Protein AF-A0A6A6JR39-F1 (afdb_monomer_lite)

Structure (mmCIF, N/CA/C/O backbone):
data_AF-A0A6A6JR39-F1
#
_entry.id   AF-A0A6A6JR39-F1
#
loop_
_atom_site.group_PDB
_atom_site.id
_atom_site.type_symbol
_atom_site.label_atom_id
_atom_site.label_alt_id
_atom_site.label_comp_id
_atom_site.label_asym_id
_atom_site.label_entity_id
_atom_site.label_seq_id
_atom_site.pdbx_PDB_ins_code
_atom_site.Cartn_x
_atom_site.Cartn_y
_atom_site.Cartn_z
_atom_site.occupancy
_atom_site.B_iso_or_equiv
_atom_site.auth_seq_id
_atom_site.auth_comp_id
_atom_site.auth_asym_id
_atom_site.auth_atom_id
_atom_site.pdbx_PDB_model_num
ATOM 1 N N . MET A 1 1 ? -6.823 23.069 -24.093 1.00 35.94 1 MET A N 1
ATOM 2 C CA . MET A 1 1 ? -6.759 23.621 -22.722 1.00 35.94 1 MET A CA 1
ATOM 3 C C . MET A 1 1 ? -7.262 22.539 -21.787 1.00 35.94 1 MET A C 1
ATOM 5 O O . MET A 1 1 ? -8.442 22.226 -21.825 1.00 35.94 1 MET A O 1
ATOM 9 N N . GLN A 1 2 ? -6.355 21.861 -21.088 1.00 37.56 2 GLN A N 1
ATOM 10 C CA . GLN A 1 2 ? -6.671 20.672 -20.300 1.00 37.56 2 GLN A CA 1
ATOM 11 C C . GLN A 1 2 ? -6.953 21.102 -18.861 1.00 37.56 2 GLN A C 1
ATOM 13 O O . GLN A 1 2 ? -6.059 21.589 -18.174 1.00 37.56 2 GLN A O 1
ATOM 18 N N . ALA A 1 3 ? -8.212 20.994 -18.443 1.00 41.06 3 ALA A N 1
ATOM 19 C CA . ALA A 1 3 ? -8.617 21.237 -17.069 1.00 41.06 3 ALA A CA 1
ATOM 20 C C . ALA A 1 3 ? -8.143 20.058 -16.208 1.00 41.06 3 ALA A C 1
ATOM 22 O O . ALA A 1 3 ? -8.654 18.948 -16.326 1.00 41.06 3 ALA A O 1
ATOM 23 N N . THR A 1 4 ? -7.134 20.288 -15.373 1.00 46.03 4 THR A N 1
ATOM 24 C CA . THR A 1 4 ? -6.743 19.366 -14.305 1.00 46.03 4 THR A CA 1
ATOM 25 C C . THR A 1 4 ? -7.797 19.420 -13.207 1.00 46.03 4 THR A C 1
ATOM 27 O O . THR A 1 4 ? -7.893 20.409 -12.479 1.00 46.03 4 THR A O 1
ATOM 30 N N . SER A 1 5 ? -8.608 18.371 -13.106 1.00 40.00 5 SER A N 1
ATOM 31 C CA . SER A 1 5 ? -9.520 18.163 -11.984 1.00 40.00 5 SER A CA 1
ATOM 32 C C . SER A 1 5 ? -8.712 18.026 -10.684 1.00 40.00 5 SER A C 1
ATOM 34 O O . SER A 1 5 ? -7.752 17.252 -10.659 1.00 40.00 5 SER A O 1
ATOM 36 N N . PRO A 1 6 ? -9.055 18.743 -9.600 1.00 47.56 6 PRO A N 1
ATOM 37 C CA . PRO A 1 6 ? -8.442 18.508 -8.300 1.00 47.56 6 PRO A CA 1
ATOM 38 C C . PRO A 1 6 ? -8.877 17.125 -7.799 1.00 47.56 6 PRO A C 1
ATOM 40 O O . PRO A 1 6 ? -10.069 16.836 -7.713 1.00 47.56 6 PRO A O 1
ATOM 43 N N . SER A 1 7 ? -7.916 16.255 -7.492 1.00 46.53 7 SER A N 1
ATOM 44 C CA . SER A 1 7 ? -8.161 14.946 -6.887 1.00 46.53 7 SER A CA 1
ATOM 45 C C . SER A 1 7 ? -8.783 15.134 -5.501 1.00 46.53 7 SER A C 1
ATOM 47 O O . SER A 1 7 ? -8.086 15.349 -4.513 1.00 46.53 7 SER A O 1
ATOM 49 N N . GLN A 1 8 ? -10.111 15.087 -5.437 1.00 46.69 8 GLN A N 1
ATOM 50 C CA . GLN A 1 8 ? -10.908 15.213 -4.217 1.00 46.69 8 GLN A CA 1
ATOM 51 C C . GLN A 1 8 ? -11.078 13.856 -3.516 1.00 46.69 8 GLN A C 1
ATOM 53 O O . GLN A 1 8 ? -12.152 13.524 -3.026 1.00 46.69 8 GLN A O 1
ATOM 58 N N . TYR A 1 9 ? -10.010 13.058 -3.493 1.00 52.41 9 TYR A N 1
ATOM 59 C CA . TYR A 1 9 ? -9.960 11.793 -2.771 1.00 52.41 9 TYR A CA 1
ATOM 60 C C . TYR A 1 9 ? -8.934 11.917 -1.645 1.00 52.41 9 TYR A C 1
ATOM 62 O O . TYR A 1 9 ? -7.831 12.410 -1.897 1.00 52.41 9 TYR A O 1
ATOM 70 N N . PRO A 1 10 ? -9.276 11.522 -0.405 1.00 58.94 10 PRO A N 1
ATOM 71 C CA . PRO A 1 10 ? -8.301 11.497 0.672 1.00 58.94 10 PRO A CA 1
ATOM 72 C C . PRO A 1 10 ? -7.203 10.481 0.336 1.00 58.94 10 PRO A C 1
ATOM 74 O O . PRO A 1 10 ? -7.495 9.369 -0.108 1.00 58.94 10 PRO A O 1
ATOM 77 N N . ASP A 1 11 ? -5.943 10.866 0.535 1.00 68.44 11 ASP A N 1
ATOM 78 C CA . ASP A 1 11 ? -4.797 9.992 0.295 1.00 68.44 11 ASP A CA 1
ATOM 79 C C . ASP A 1 11 ? -4.852 8.813 1.279 1.00 68.44 11 ASP A C 1
ATOM 81 O O . ASP A 1 11 ? -4.592 8.948 2.477 1.00 68.44 11 ASP A O 1
ATOM 85 N N . THR A 1 12 ? -5.268 7.648 0.781 1.00 82.81 12 THR A N 1
ATOM 86 C CA . THR A 1 12 ? -5.447 6.438 1.596 1.00 82.81 12 THR A CA 1
ATOM 87 C C . THR A 1 12 ? -4.150 6.024 2.290 1.00 82.81 12 THR A C 1
ATOM 89 O O . THR A 1 12 ? -4.191 5.450 3.377 1.00 82.81 12 THR A O 1
ATOM 92 N N . THR A 1 13 ? -2.993 6.357 1.711 1.00 83.94 13 THR A N 1
ATOM 93 C CA . THR A 1 13 ? -1.684 6.060 2.301 1.00 83.94 13 THR A CA 1
ATOM 94 C C . THR A 1 13 ? -1.424 6.905 3.552 1.00 83.94 13 THR A C 1
ATOM 96 O O . THR A 1 13 ? -0.915 6.376 4.540 1.00 83.94 13 THR A O 1
ATOM 99 N N . ALA A 1 14 ? -1.879 8.164 3.574 1.00 85.94 14 ALA A N 1
ATOM 100 C CA . ALA A 1 14 ? -1.793 9.048 4.738 1.00 85.94 14 ALA A CA 1
ATOM 101 C C . ALA A 1 14 ? -2.656 8.539 5.899 1.00 85.94 14 ALA A C 1
ATOM 103 O O . ALA A 1 14 ? -2.175 8.428 7.025 1.00 85.94 14 ALA A O 1
ATOM 104 N N . ILE A 1 15 ? -3.897 8.133 5.612 1.00 87.81 15 ILE A N 1
ATOM 105 C CA . ILE A 1 15 ? -4.814 7.582 6.625 1.00 87.81 15 ILE A CA 1
ATOM 106 C C . ILE A 1 15 ? -4.262 6.278 7.214 1.00 87.81 15 ILE A C 1
ATOM 108 O O . ILE A 1 15 ? -4.315 6.058 8.426 1.00 87.81 15 ILE A O 1
ATOM 112 N N . ASN A 1 16 ? -3.730 5.399 6.360 1.00 90.69 16 ASN A N 1
ATOM 113 C CA . ASN A 1 16 ? -3.131 4.145 6.808 1.00 90.69 16 ASN A CA 1
ATOM 114 C C . ASN A 1 16 ? -1.902 4.387 7.689 1.00 90.69 16 ASN A C 1
ATOM 116 O O . ASN A 1 16 ? -1.757 3.717 8.713 1.00 90.69 16 ASN A O 1
ATOM 120 N N . LEU A 1 17 ? -1.056 5.358 7.332 1.00 90.81 17 LEU A N 1
ATOM 121 C CA . LEU A 1 17 ? 0.090 5.738 8.150 1.00 90.81 17 LEU A CA 1
ATOM 122 C C . LEU A 1 17 ? -0.358 6.231 9.532 1.00 90.81 17 LEU A C 1
ATOM 124 O O . LEU A 1 17 ? 0.129 5.714 10.532 1.00 90.81 17 LEU A O 1
ATOM 128 N N . ASP A 1 18 ? -1.324 7.147 9.609 1.00 91.81 18 ASP A N 1
ATOM 129 C CA . ASP A 1 18 ? -1.806 7.694 10.888 1.00 91.81 18 ASP A CA 1
ATOM 130 C C . ASP A 1 18 ? -2.408 6.612 11.795 1.00 91.81 18 ASP A C 1
ATOM 132 O O . ASP A 1 18 ? -2.149 6.561 13.002 1.00 91.81 18 ASP A O 1
ATOM 136 N N . ARG A 1 19 ? -3.171 5.680 11.215 1.00 91.75 19 ARG A N 1
ATOM 137 C CA . ARG A 1 19 ? -3.744 4.550 11.958 1.00 91.75 19 ARG A CA 1
ATOM 138 C C . ARG A 1 19 ? -2.671 3.604 12.498 1.00 91.75 19 ARG A C 1
ATOM 140 O O . ARG A 1 19 ? -2.804 3.084 13.604 1.00 91.75 19 ARG A O 1
ATOM 147 N N . ILE A 1 20 ? -1.631 3.339 11.713 1.00 93.25 20 ILE A N 1
ATOM 148 C CA . ILE A 1 20 ? -0.537 2.466 12.144 1.00 93.25 20 ILE A CA 1
ATOM 149 C C . ILE A 1 20 ? 0.315 3.168 13.198 1.00 93.25 20 ILE A C 1
ATOM 151 O O . ILE A 1 20 ? 0.630 2.545 14.206 1.00 93.25 20 ILE A O 1
ATOM 155 N N . LEU A 1 21 ? 0.630 4.453 13.022 1.00 91.50 21 LEU A N 1
ATOM 156 C CA . LEU A 1 21 ? 1.397 5.230 13.993 1.00 91.50 21 LEU A CA 1
ATOM 157 C C . LEU A 1 21 ? 0.676 5.344 15.335 1.00 91.50 21 LEU A C 1
ATOM 159 O O . LEU A 1 21 ? 1.281 5.027 16.349 1.00 91.50 21 LEU A O 1
ATOM 163 N N . SER A 1 22 ? -0.615 5.683 15.348 1.00 93.12 22 SER A N 1
ATOM 164 C CA . SER A 1 22 ? -1.416 5.733 16.585 1.00 93.12 22 SER A CA 1
ATOM 165 C C . SER A 1 22 ? -1.477 4.382 17.304 1.00 93.12 22 SER A C 1
ATOM 167 O O . SER A 1 22 ? -1.332 4.309 18.524 1.00 93.12 22 SER A O 1
ATOM 169 N N . ARG A 1 23 ? -1.621 3.279 16.556 1.00 91.25 23 ARG A N 1
ATOM 170 C CA . ARG A 1 23 ? -1.567 1.931 17.135 1.00 91.25 23 ARG A CA 1
ATOM 171 C C . ARG A 1 23 ? -0.180 1.609 17.691 1.00 91.25 23 ARG A C 1
ATOM 173 O O . ARG A 1 23 ? -0.086 1.037 18.772 1.00 91.25 23 ARG A O 1
ATOM 180 N N . LEU A 1 24 ? 0.882 1.936 16.958 1.00 89.31 24 LEU A N 1
ATOM 181 C CA . LEU A 1 24 ? 2.259 1.717 17.399 1.00 89.31 24 LEU A CA 1
ATOM 182 C C . LEU A 1 24 ? 2.583 2.550 18.636 1.00 89.31 24 LEU A C 1
ATOM 184 O O . LEU A 1 24 ? 3.215 2.038 19.549 1.00 89.31 24 LEU A O 1
ATOM 188 N N . GLU A 1 25 ? 2.100 3.785 18.700 1.00 91.25 25 GLU A N 1
ATOM 189 C CA . GLU A 1 25 ? 2.227 4.661 19.858 1.00 91.25 25 GLU A CA 1
ATOM 190 C C . GLU A 1 25 ? 1.553 4.042 21.084 1.00 91.25 25 GLU A C 1
ATOM 192 O O . GLU A 1 25 ? 2.194 3.847 22.114 1.00 91.25 25 GLU A O 1
ATOM 197 N N . GLN A 1 26 ? 0.299 3.607 20.953 1.00 88.50 26 GLN A N 1
ATOM 198 C CA . GLN A 1 26 ? -0.419 2.956 22.047 1.00 88.50 26 GLN A CA 1
ATOM 199 C C . GLN A 1 26 ? 0.249 1.647 22.499 1.00 88.50 26 GLN A C 1
ATOM 201 O O . GLN A 1 26 ? 0.229 1.329 23.684 1.00 88.50 26 GLN A O 1
ATOM 206 N N . VAL A 1 27 ? 0.845 0.888 21.576 1.00 86.56 27 VAL A N 1
ATOM 207 C CA . VAL A 1 27 ? 1.487 -0.402 21.870 1.00 86.56 27 VAL A CA 1
ATOM 208 C C . VAL A 1 27 ? 2.900 -0.239 22.447 1.00 86.56 27 VAL A C 1
ATOM 210 O O . VAL A 1 27 ? 3.272 -1.005 23.333 1.00 86.56 27 VAL A O 1
ATOM 213 N N . LEU A 1 28 ? 3.689 0.738 21.995 1.00 81.00 28 LEU A N 1
ATOM 214 C CA . LEU A 1 28 ? 5.095 0.902 22.394 1.00 81.00 28 LEU A CA 1
ATOM 215 C C . LEU A 1 28 ? 5.317 1.944 23.498 1.00 81.00 28 LEU A C 1
ATOM 217 O O . LEU A 1 28 ? 6.241 1.776 24.297 1.00 81.00 28 LEU A O 1
ATOM 221 N N . LEU A 1 29 ? 4.512 3.011 23.550 1.00 79.69 29 LEU A N 1
ATOM 222 C CA . LEU A 1 29 ? 4.661 4.077 24.550 1.00 79.69 29 LEU A CA 1
ATOM 223 C C . LEU A 1 29 ? 3.795 3.842 25.793 1.00 79.69 29 LEU A C 1
ATOM 225 O O . LEU A 1 29 ? 4.118 4.384 26.849 1.00 79.69 29 LEU A O 1
ATOM 229 N N . SER A 1 30 ? 2.738 3.024 25.716 1.00 81.69 30 SER A N 1
ATOM 230 C CA . SER A 1 30 ? 1.963 2.686 26.913 1.00 81.69 30 SER A CA 1
ATOM 231 C C . SER A 1 30 ? 2.769 1.762 27.843 1.00 81.69 30 SER A C 1
ATOM 233 O O . SER A 1 30 ? 3.302 0.738 27.399 1.00 81.69 30 SER A O 1
ATOM 23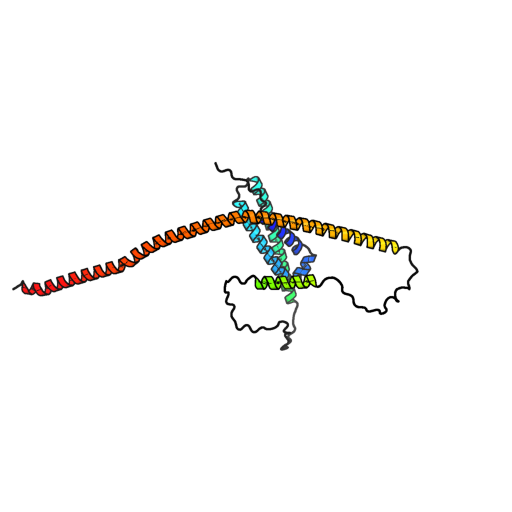5 N N . PRO A 1 31 ? 2.875 2.086 29.146 1.00 70.69 31 PRO A N 1
ATOM 236 C CA . PRO A 1 31 ? 3.668 1.302 30.091 1.00 70.69 31 PRO A CA 1
ATOM 237 C C . PRO A 1 31 ? 3.140 -0.132 30.261 1.00 70.69 31 PRO A C 1
ATOM 239 O O . PRO A 1 31 ? 3.937 -1.060 30.396 1.00 70.69 31 PRO A O 1
ATOM 242 N N . GLU A 1 32 ? 1.826 -0.344 30.158 1.00 65.75 32 GLU A N 1
ATOM 243 C CA . GLU A 1 32 ? 1.190 -1.657 30.337 1.00 65.75 32 GLU A CA 1
ATOM 244 C C . GLU A 1 32 ? 1.541 -2.648 29.216 1.00 65.75 32 GLU A C 1
ATOM 246 O O . GLU A 1 32 ? 1.965 -3.778 29.476 1.00 65.75 32 GLU A O 1
ATOM 251 N N . SER A 1 33 ? 1.456 -2.220 27.954 1.00 62.94 33 SER A N 1
ATOM 252 C CA . SER A 1 33 ? 1.792 -3.059 26.795 1.00 62.94 33 SER A CA 1
ATOM 253 C C . SER A 1 33 ? 3.292 -3.340 26.701 1.00 62.94 33 SER A C 1
ATOM 255 O O . SER A 1 33 ? 3.685 -4.419 26.250 1.00 62.94 33 SER A O 1
ATOM 257 N N . SER A 1 34 ? 4.136 -2.436 27.210 1.00 65.31 34 SER A N 1
ATOM 258 C CA . SER A 1 34 ? 5.585 -2.651 27.271 1.00 65.31 34 SER A CA 1
ATOM 259 C C . SER A 1 34 ? 5.966 -3.894 28.089 1.00 65.31 34 SER A C 1
ATOM 261 O O . SER A 1 34 ? 6.924 -4.578 27.738 1.00 65.31 34 SER A O 1
ATOM 263 N N . SER A 1 35 ? 5.181 -4.263 29.110 1.00 71.12 35 SER A N 1
ATOM 264 C CA . SER A 1 35 ? 5.415 -5.478 29.903 1.00 7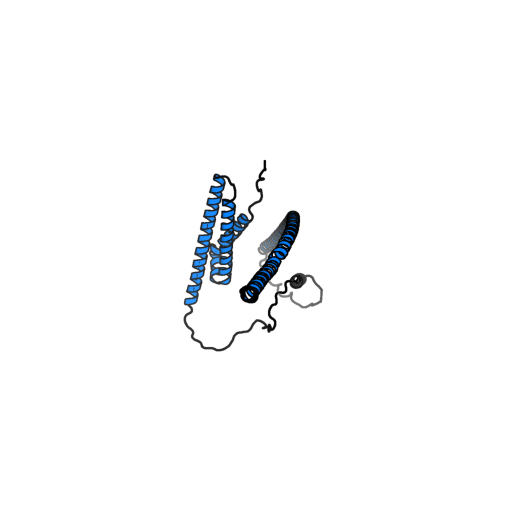1.12 35 SER A CA 1
ATOM 265 C C . SER A 1 35 ? 5.176 -6.765 29.102 1.00 71.12 35 SER A C 1
ATOM 267 O O . SER A 1 35 ? 5.932 -7.726 29.227 1.00 71.12 35 SER A O 1
ATOM 269 N N . THR A 1 36 ? 4.153 -6.777 28.243 1.00 76.38 36 THR A N 1
ATOM 270 C CA . THR A 1 36 ? 3.829 -7.926 27.383 1.00 76.38 36 THR A CA 1
ATOM 271 C C . THR A 1 36 ? 4.840 -8.089 26.254 1.00 76.38 36 THR A C 1
ATOM 273 O O . THR A 1 36 ? 5.247 -9.206 25.948 1.00 76.38 36 THR A O 1
ATOM 276 N N . LEU A 1 37 ? 5.313 -6.970 25.702 1.00 78.12 37 LEU A N 1
ATOM 277 C CA . LEU A 1 37 ? 6.342 -6.954 24.671 1.00 78.12 37 LEU A CA 1
ATOM 278 C C . LEU A 1 37 ? 7.709 -7.396 25.216 1.00 78.12 37 LEU A C 1
ATOM 280 O O . LEU A 1 37 ? 8.444 -8.063 24.500 1.00 78.12 37 LEU A O 1
ATOM 284 N N . ARG A 1 38 ? 8.035 -7.111 26.487 1.00 74.81 38 ARG A N 1
ATOM 285 C CA . ARG A 1 38 ? 9.236 -7.678 27.137 1.00 74.81 38 ARG A CA 1
ATOM 286 C C . ARG A 1 38 ? 9.193 -9.199 27.206 1.00 74.81 38 ARG A C 1
ATOM 288 O O . ARG A 1 38 ? 10.200 -9.842 26.981 1.00 74.81 38 ARG A O 1
ATOM 295 N N . LYS A 1 39 ? 8.025 -9.774 27.497 1.00 80.69 39 LYS A N 1
ATOM 296 C CA . LYS A 1 39 ? 7.866 -11.223 27.699 1.00 80.69 39 LYS A CA 1
ATOM 297 C C . LYS A 1 39 ? 7.827 -12.034 26.401 1.00 80.69 39 LYS A C 1
ATOM 299 O O . LYS A 1 39 ? 7.961 -13.250 26.456 1.00 80.69 39 LYS A O 1
ATOM 304 N N . SER A 1 40 ? 7.574 -11.405 25.251 1.00 85.69 40 SER A N 1
ATOM 305 C CA . SER A 1 40 ? 7.380 -12.108 23.978 1.00 85.69 40 SER A CA 1
ATOM 306 C C . SER A 1 40 ? 8.226 -11.500 22.860 1.00 85.69 40 SER A C 1
ATOM 308 O O . SER A 1 40 ? 7.930 -10.416 22.352 1.00 85.69 40 SER A O 1
ATOM 310 N N . SER A 1 41 ? 9.258 -12.229 22.421 1.00 87.06 41 SER A N 1
ATOM 311 C CA . SER A 1 41 ? 10.079 -11.850 21.257 1.00 87.06 41 SER A CA 1
ATOM 312 C C . SER A 1 41 ? 9.268 -11.808 19.960 1.00 87.06 41 SER A C 1
ATOM 314 O O . SER A 1 41 ? 9.483 -10.945 19.108 1.00 87.06 41 SER A O 1
ATOM 316 N N . PHE A 1 42 ? 8.269 -12.684 19.831 1.00 86.19 42 PHE A N 1
ATOM 317 C CA . PHE A 1 42 ? 7.385 -12.723 18.672 1.00 86.19 42 PHE A CA 1
ATOM 318 C C . PHE A 1 42 ? 6.603 -11.414 18.500 1.00 86.19 42 PHE A C 1
ATOM 320 O O . PHE A 1 42 ? 6.568 -10.855 17.401 1.00 86.19 42 PHE A O 1
ATOM 327 N N . GLU A 1 43 ? 6.026 -10.879 19.580 1.00 86.62 43 GLU A N 1
ATOM 328 C CA . GLU A 1 43 ? 5.314 -9.599 19.514 1.00 86.62 43 GLU A CA 1
ATOM 329 C C . GLU A 1 43 ? 6.276 -8.430 19.236 1.00 86.62 43 GLU A C 1
ATOM 331 O O . GLU A 1 43 ? 5.921 -7.527 18.477 1.00 86.62 43 GLU A O 1
ATOM 336 N N . ARG A 1 44 ? 7.524 -8.472 19.733 1.00 88.38 44 ARG A N 1
ATOM 337 C CA . ARG A 1 44 ? 8.560 -7.480 19.374 1.00 88.38 44 ARG A CA 1
ATOM 338 C C . ARG A 1 44 ? 8.880 -7.497 17.881 1.00 88.38 44 ARG A C 1
ATOM 340 O O . ARG A 1 44 ? 8.866 -6.440 17.252 1.00 88.38 44 ARG A O 1
ATOM 347 N N . ASN A 1 45 ? 9.073 -8.675 17.291 1.00 89.44 45 ASN A N 1
ATOM 348 C CA . ASN A 1 45 ? 9.329 -8.816 15.854 1.00 89.44 45 ASN A CA 1
ATOM 349 C C . ASN A 1 45 ? 8.139 -8.349 15.009 1.00 89.44 45 ASN A C 1
ATOM 351 O O . ASN A 1 45 ? 8.312 -7.637 14.018 1.00 89.44 45 ASN A O 1
ATOM 355 N N . ARG A 1 46 ? 6.915 -8.686 15.426 1.00 90.12 46 ARG A N 1
ATOM 356 C CA . ARG A 1 46 ? 5.688 -8.231 14.765 1.00 90.12 46 ARG A CA 1
ATOM 357 C C . ARG A 1 46 ? 5.558 -6.710 14.791 1.00 90.12 46 ARG A C 1
ATOM 359 O O . ARG A 1 46 ? 5.212 -6.098 13.780 1.00 90.12 46 ARG A O 1
ATOM 366 N N . VAL A 1 47 ? 5.817 -6.090 15.940 1.00 91.00 47 VAL A N 1
ATOM 367 C CA . VAL A 1 47 ? 5.799 -4.631 16.076 1.00 91.00 47 VAL A CA 1
ATOM 368 C C . VAL A 1 47 ? 6.924 -3.997 15.254 1.00 91.00 47 VAL A C 1
ATOM 370 O O . VAL A 1 47 ? 6.666 -3.013 14.566 1.00 91.00 47 VAL A O 1
ATOM 373 N N . GLY A 1 48 ? 8.115 -4.599 15.220 1.00 91.12 48 GLY A N 1
ATOM 374 C CA . GLY A 1 48 ? 9.224 -4.170 14.364 1.00 91.12 48 GLY A CA 1
ATOM 375 C C . GLY A 1 48 ? 8.857 -4.156 12.879 1.00 91.12 48 GLY A C 1
ATOM 376 O O . GLY A 1 48 ? 9.040 -3.143 12.209 1.00 91.12 48 GLY A O 1
ATOM 377 N N . ALA A 1 49 ? 8.227 -5.221 12.376 1.00 92.25 49 ALA A N 1
ATOM 378 C CA . ALA A 1 49 ? 7.742 -5.271 10.995 1.00 92.25 49 ALA A CA 1
ATOM 379 C C . ALA A 1 49 ? 6.708 -4.169 10.692 1.00 92.25 49 ALA A C 1
ATOM 381 O O . ALA A 1 49 ? 6.750 -3.548 9.629 1.00 92.25 49 ALA A O 1
ATOM 382 N N . ASN A 1 50 ? 5.809 -3.874 11.638 1.00 93.25 50 ASN A N 1
ATOM 383 C CA . ASN A 1 50 ? 4.846 -2.778 11.495 1.00 93.25 50 ASN A CA 1
ATOM 384 C C . ASN A 1 50 ? 5.531 -1.400 11.462 1.00 93.25 50 ASN A C 1
ATOM 386 O O . ASN A 1 50 ? 5.086 -0.517 10.728 1.00 93.25 50 ASN A O 1
ATOM 390 N N . VAL A 1 51 ? 6.611 -1.211 12.228 1.00 93.31 51 VAL A N 1
ATOM 391 C CA . VAL A 1 51 ? 7.413 0.022 12.217 1.00 93.31 51 VAL A CA 1
ATOM 392 C C . VAL A 1 51 ? 8.138 0.193 10.878 1.00 93.31 51 VAL A C 1
ATOM 394 O O . VAL A 1 51 ? 8.131 1.292 10.320 1.00 93.31 51 VAL A O 1
ATOM 397 N N . GLU A 1 52 ? 8.709 -0.875 10.317 1.00 94.00 52 GLU A N 1
ATOM 398 C CA . GLU A 1 52 ? 9.325 -0.826 8.983 1.00 94.00 52 GLU A CA 1
ATOM 399 C C . GLU A 1 52 ? 8.290 -0.535 7.894 1.00 94.00 52 GLU A C 1
ATOM 401 O O . GLU A 1 52 ? 8.502 0.325 7.038 1.00 94.00 52 GLU A O 1
ATOM 406 N N . TYR A 1 53 ? 7.114 -1.160 7.965 1.00 93.81 53 TYR A N 1
ATOM 407 C CA . TYR A 1 53 ? 6.028 -0.857 7.040 1.00 93.81 53 TYR A CA 1
ATOM 408 C C . TYR A 1 53 ? 5.590 0.617 7.130 1.00 93.81 53 TYR A C 1
ATOM 410 O O . TYR A 1 53 ? 5.452 1.284 6.101 1.00 93.81 53 TYR A O 1
ATOM 418 N N . ALA A 1 54 ? 5.480 1.180 8.338 1.00 93.56 54 ALA A N 1
ATOM 419 C CA . ALA A 1 54 ? 5.200 2.606 8.526 1.00 93.56 54 ALA A CA 1
ATOM 420 C C . ALA A 1 54 ? 6.272 3.512 7.885 1.00 93.56 54 ALA A C 1
ATOM 422 O O . ALA A 1 54 ? 5.929 4.529 7.280 1.00 93.56 54 ALA A O 1
ATOM 423 N N . ARG A 1 55 ? 7.560 3.135 7.935 1.00 93.19 55 ARG A N 1
ATOM 424 C CA . ARG A 1 55 ? 8.636 3.864 7.233 1.00 93.19 55 ARG A CA 1
ATOM 425 C C . ARG A 1 55 ? 8.456 3.837 5.719 1.00 93.19 55 ARG A C 1
ATOM 427 O O . ARG A 1 55 ? 8.617 4.873 5.076 1.00 93.19 55 ARG A O 1
ATOM 434 N N . THR A 1 56 ? 8.102 2.685 5.148 1.00 94.06 56 THR A N 1
ATOM 435 C CA . THR A 1 56 ? 7.870 2.581 3.696 1.00 94.06 56 THR A CA 1
ATOM 436 C C . THR A 1 56 ? 6.699 3.456 3.245 1.00 94.06 56 THR A C 1
ATOM 438 O O . THR A 1 56 ? 6.813 4.165 2.244 1.00 94.06 56 THR A O 1
ATOM 441 N N . LEU A 1 57 ? 5.616 3.495 4.030 1.00 91.75 57 LEU A N 1
ATOM 442 C CA . LEU A 1 57 ? 4.473 4.374 3.787 1.00 91.75 57 LEU A CA 1
ATOM 443 C C . LEU A 1 57 ? 4.871 5.852 3.866 1.00 91.75 57 LEU A C 1
ATOM 445 O O . LEU A 1 57 ? 4.515 6.625 2.979 1.00 91.75 57 LEU A O 1
ATOM 449 N N . LEU A 1 58 ? 5.660 6.241 4.870 1.00 92.38 58 LEU A N 1
ATOM 450 C CA . LEU A 1 58 ? 6.152 7.611 5.015 1.00 92.38 58 LEU A CA 1
ATOM 451 C C . LEU A 1 58 ? 7.009 8.044 3.817 1.00 92.38 58 LEU A C 1
ATOM 453 O O . LEU A 1 58 ? 6.802 9.129 3.279 1.00 92.38 58 LEU A O 1
ATOM 457 N N . LEU A 1 59 ? 7.915 7.187 3.343 1.00 91.75 59 LEU A N 1
ATOM 458 C CA . LEU A 1 59 ? 8.714 7.471 2.146 1.00 91.75 59 LEU A CA 1
ATOM 459 C C . LEU A 1 59 ? 7.840 7.611 0.893 1.00 91.75 59 LEU A C 1
ATOM 461 O O . LEU A 1 59 ? 8.073 8.500 0.071 1.00 91.75 59 LEU A O 1
ATOM 465 N N . SER A 1 60 ? 6.814 6.766 0.755 1.00 90.31 60 SER A N 1
ATOM 466 C CA . SER A 1 60 ? 5.873 6.847 -0.367 1.00 90.31 60 SER A CA 1
ATOM 467 C C . SER A 1 60 ? 5.086 8.162 -0.361 1.00 90.31 60 SER A C 1
ATOM 469 O O . SER A 1 60 ? 4.946 8.795 -1.409 1.00 90.31 60 SER A O 1
ATOM 471 N N . LEU A 1 61 ? 4.674 8.621 0.825 1.00 87.94 61 LEU A N 1
ATOM 472 C CA . LEU A 1 61 ? 3.982 9.892 1.030 1.00 87.94 61 LEU A CA 1
ATOM 473 C C . LEU A 1 61 ? 4.877 11.097 0.772 1.00 87.94 61 LEU A C 1
ATOM 475 O O . LEU A 1 61 ? 4.433 12.113 0.252 1.00 87.94 61 LEU A O 1
ATOM 479 N N . GLU A 1 62 ? 6.156 11.009 1.109 1.00 89.19 62 GLU A N 1
ATOM 480 C CA . GLU A 1 62 ? 7.105 12.074 0.799 1.00 89.19 62 GLU A CA 1
ATOM 481 C C . GLU A 1 62 ? 7.357 12.195 -0.694 1.00 89.19 62 GLU A C 1
ATOM 483 O O . GLU A 1 62 ? 7.437 13.306 -1.221 1.00 89.19 62 GLU A O 1
ATOM 488 N N . HIS A 1 63 ? 7.447 11.062 -1.389 1.00 88.06 63 HIS A N 1
ATOM 489 C CA . HIS A 1 63 ? 7.588 11.044 -2.835 1.00 88.06 63 HIS A CA 1
ATOM 490 C C . HIS A 1 63 ? 6.320 11.561 -3.532 1.00 88.06 63 HIS A C 1
ATOM 492 O O . HIS A 1 63 ? 6.413 12.375 -4.458 1.00 88.06 63 HIS A O 1
ATOM 498 N N . SER A 1 64 ? 5.132 11.162 -3.061 1.00 83.69 64 SER A N 1
ATOM 499 C CA . SER A 1 64 ? 3.855 11.670 -3.577 1.00 83.69 64 SER A CA 1
ATOM 500 C C . SER A 1 64 ? 3.689 13.167 -3.286 1.00 83.69 64 SER A C 1
ATOM 502 O O . SER A 1 64 ? 3.360 13.943 -4.183 1.00 83.69 64 SER A O 1
ATOM 504 N N . ALA A 1 65 ? 4.029 13.625 -2.079 1.00 82.06 65 ALA A N 1
ATOM 505 C CA . ALA A 1 65 ? 3.994 15.037 -1.713 1.00 82.06 65 ALA A CA 1
ATOM 506 C C . ALA A 1 65 ? 4.997 15.871 -2.529 1.00 82.06 65 ALA A C 1
ATOM 508 O O . ALA A 1 65 ? 4.666 16.982 -2.950 1.00 82.06 65 ALA A O 1
ATOM 509 N N . ALA A 1 66 ? 6.199 15.348 -2.796 1.00 81.94 66 ALA A N 1
ATOM 510 C CA . ALA A 1 66 ? 7.226 16.028 -3.585 1.00 81.94 66 ALA A CA 1
ATOM 511 C C . ALA A 1 66 ? 6.848 16.178 -5.067 1.00 81.94 66 ALA A C 1
ATOM 513 O O . ALA A 1 66 ? 7.184 17.196 -5.675 1.00 81.94 66 ALA A O 1
ATOM 514 N N . THR A 1 67 ? 6.155 15.184 -5.628 1.00 79.31 67 THR A N 1
ATOM 515 C CA . THR A 1 67 ? 5.683 15.174 -7.024 1.00 79.31 67 THR A CA 1
ATOM 516 C C . THR A 1 67 ? 4.347 15.901 -7.205 1.00 79.31 67 THR A C 1
ATOM 518 O O . THR A 1 67 ? 4.046 16.372 -8.302 1.00 79.31 67 THR A O 1
ATOM 521 N N . SER A 1 68 ? 3.562 16.063 -6.134 1.00 72.88 68 SER A N 1
ATOM 522 C CA . SER A 1 68 ? 2.311 16.822 -6.158 1.00 72.88 68 SER A CA 1
ATOM 523 C C . SER A 1 68 ? 2.551 18.333 -6.309 1.00 72.88 68 SER A C 1
ATOM 525 O O . SER A 1 68 ? 3.319 18.954 -5.570 1.00 72.88 68 SER A O 1
ATOM 527 N N . ALA A 1 69 ? 1.850 18.964 -7.254 1.00 60.50 69 ALA A N 1
ATOM 528 C CA . ALA A 1 69 ? 1.908 20.408 -7.498 1.00 60.50 69 ALA A CA 1
ATOM 529 C C . ALA A 1 69 ? 1.075 21.203 -6.465 1.00 60.50 69 ALA A C 1
ATOM 531 O O . ALA A 1 69 ? 0.129 21.911 -6.809 1.00 60.50 69 ALA A O 1
ATOM 532 N N . THR A 1 70 ? 1.390 21.058 -5.176 1.00 71.88 70 THR A N 1
ATOM 533 C CA . THR A 1 70 ? 0.711 21.774 -4.083 1.00 71.88 70 THR A CA 1
ATOM 534 C C . THR A 1 70 ? 1.299 23.173 -3.864 1.00 71.88 70 THR A C 1
ATOM 536 O O . THR A 1 70 ? 2.458 23.450 -4.175 1.00 71.88 70 THR A O 1
ATOM 539 N N . SER A 1 71 ? 0.492 24.104 -3.336 1.00 78.06 71 SER A N 1
ATOM 540 C CA . SER A 1 71 ? 0.950 25.475 -3.069 1.00 78.06 71 SER A CA 1
ATOM 541 C C . SER A 1 71 ? 2.074 25.504 -2.023 1.00 78.06 71 SER A C 1
ATOM 543 O O . SER A 1 71 ? 2.099 24.688 -1.105 1.00 78.06 71 SER A O 1
ATOM 545 N N . LYS A 1 72 ? 2.987 26.484 -2.112 1.00 80.12 72 LYS A N 1
ATOM 546 C CA . LYS A 1 72 ? 4.171 26.601 -1.229 1.00 80.12 72 LYS A CA 1
ATOM 547 C C . LYS A 1 72 ? 3.832 26.542 0.270 1.00 80.12 72 LYS A C 1
ATOM 549 O O . LYS A 1 72 ? 4.560 25.923 1.037 1.00 80.12 72 LYS A O 1
ATOM 554 N N . SER A 1 73 ? 2.715 27.152 0.675 1.00 81.81 73 SER A N 1
ATOM 555 C CA . SER A 1 73 ? 2.229 27.124 2.063 1.00 81.81 73 SER A CA 1
ATOM 556 C C . SER A 1 73 ? 1.741 25.730 2.484 1.00 81.81 73 SER A C 1
ATOM 558 O O . SER A 1 73 ? 2.175 25.235 3.521 1.00 81.81 73 SER A O 1
ATOM 560 N N . LYS A 1 74 ? 0.929 25.056 1.655 1.00 78.19 74 LYS A N 1
ATOM 561 C CA . LYS A 1 74 ? 0.452 23.685 1.922 1.00 78.19 74 LYS A CA 1
ATOM 562 C C . LYS A 1 74 ? 1.596 22.673 1.927 1.00 78.19 74 LYS A C 1
ATOM 564 O O . LYS A 1 74 ? 1.623 21.768 2.751 1.00 78.19 74 LYS A O 1
ATOM 569 N N . LYS A 1 75 ? 2.577 22.861 1.045 1.00 80.50 75 LYS A N 1
ATOM 570 C CA . LYS A 1 75 ? 3.799 22.057 1.018 1.00 80.50 75 LYS A CA 1
ATOM 571 C C . LYS A 1 75 ? 4.568 22.162 2.337 1.00 80.50 75 LYS A C 1
ATOM 573 O O . LYS A 1 75 ? 4.992 21.144 2.865 1.00 80.50 75 LYS A O 1
ATOM 578 N N . SER A 1 76 ? 4.703 23.369 2.890 1.00 85.06 76 SER A N 1
ATOM 579 C CA . SER A 1 76 ? 5.393 23.577 4.168 1.00 85.06 76 SER A CA 1
ATOM 580 C C . SER A 1 76 ? 4.668 22.927 5.347 1.00 85.06 76 SER A C 1
ATOM 582 O O . SER A 1 76 ? 5.331 22.354 6.204 1.00 85.06 76 SER A O 1
ATOM 584 N N . SER A 1 77 ? 3.332 23.000 5.409 1.00 85.75 77 SER A N 1
ATOM 585 C CA . SER A 1 77 ? 2.569 22.368 6.494 1.00 85.75 77 SER A CA 1
ATOM 586 C C . SER A 1 77 ? 2.613 20.842 6.411 1.00 85.75 77 SER A C 1
ATOM 588 O O . SER A 1 77 ? 2.809 20.187 7.427 1.00 85.75 77 SER A O 1
ATOM 590 N N . LEU A 1 78 ? 2.496 20.279 5.202 1.00 84.88 78 LEU A N 1
ATOM 591 C CA . LEU A 1 78 ? 2.641 18.836 4.982 1.00 84.88 78 LEU A CA 1
ATOM 592 C C . LEU A 1 78 ? 4.058 18.359 5.311 1.00 84.88 78 LEU A C 1
ATOM 594 O O . LEU A 1 78 ? 4.235 17.303 5.901 1.00 84.88 78 LEU A O 1
ATOM 598 N N . GLN A 1 79 ? 5.077 19.152 4.978 1.00 87.06 79 GLN A N 1
ATOM 599 C CA . GLN A 1 79 ? 6.458 18.832 5.324 1.00 87.06 79 GLN A CA 1
ATOM 600 C C . GLN A 1 79 ? 6.693 18.850 6.841 1.00 87.06 79 GLN A C 1
ATOM 602 O O . GLN A 1 79 ? 7.410 17.986 7.336 1.00 87.06 79 GLN A O 1
ATOM 607 N N . ALA A 1 80 ? 6.089 19.793 7.570 1.00 89.31 80 ALA A N 1
ATOM 608 C CA . ALA A 1 80 ? 6.163 19.832 9.029 1.00 89.31 80 ALA A CA 1
ATOM 609 C C . ALA A 1 80 ? 5.481 18.608 9.669 1.00 89.31 80 ALA A C 1
ATOM 611 O O . ALA A 1 80 ? 6.058 17.989 10.558 1.00 89.31 80 ALA A O 1
ATOM 612 N N . ASP A 1 81 ? 4.307 18.209 9.170 1.00 89.69 81 ASP A N 1
ATOM 613 C CA . ASP A 1 81 ? 3.603 16.999 9.624 1.00 89.69 81 ASP A CA 1
ATOM 614 C C . ASP A 1 81 ? 4.428 15.724 9.360 1.00 89.69 81 ASP A C 1
ATOM 616 O O . ASP A 1 81 ? 4.652 14.906 10.251 1.00 89.69 81 ASP A O 1
ATOM 620 N N . LEU A 1 82 ? 4.991 15.582 8.155 1.00 90.25 82 LEU A N 1
ATOM 621 C CA . LEU A 1 82 ? 5.867 14.453 7.824 1.00 90.25 82 LEU A CA 1
ATOM 622 C C . LEU A 1 82 ? 7.139 14.437 8.688 1.00 90.25 82 LEU A C 1
ATOM 624 O O . LEU A 1 82 ? 7.600 13.366 9.081 1.00 90.25 82 LEU A O 1
ATOM 628 N N . GLN A 1 83 ? 7.691 15.603 9.038 1.00 91.31 83 GLN A N 1
ATOM 629 C CA . GLN A 1 83 ? 8.816 15.705 9.975 1.00 91.31 83 GLN A CA 1
ATOM 630 C C . GLN A 1 83 ? 8.441 15.226 11.382 1.00 91.31 83 GLN A C 1
ATOM 632 O O . GLN A 1 83 ? 9.185 14.425 11.948 1.00 91.31 83 GLN A O 1
ATOM 637 N N . GLN A 1 84 ? 7.278 15.618 11.907 1.00 93.44 84 GLN A N 1
ATOM 638 C CA . GLN A 1 84 ? 6.778 15.117 13.194 1.00 93.44 84 GLN A CA 1
ATOM 639 C C . GLN A 1 84 ? 6.612 13.591 13.172 1.00 93.44 84 GLN A C 1
ATOM 641 O O . GLN A 1 84 ? 7.071 12.894 14.076 1.00 93.44 84 GLN A O 1
ATOM 646 N N . LYS A 1 85 ? 6.047 13.043 12.089 1.00 92.88 85 LYS A N 1
ATOM 647 C CA . LYS A 1 85 ? 5.891 11.590 11.907 1.00 92.88 85 LYS A CA 1
ATOM 648 C C . LYS A 1 85 ? 7.235 10.861 11.840 1.00 92.88 85 LYS A C 1
ATOM 650 O O . LYS A 1 85 ? 7.370 9.778 12.408 1.00 92.88 85 LYS A O 1
ATOM 655 N N . ARG A 1 86 ? 8.262 11.452 11.214 1.00 93.88 86 ARG A N 1
ATOM 656 C CA . ARG A 1 86 ? 9.637 10.910 11.232 1.00 93.88 86 ARG A CA 1
ATOM 657 C C . ARG A 1 86 ? 10.212 10.858 12.643 1.00 93.88 86 ARG A C 1
ATOM 659 O O . ARG A 1 86 ? 10.860 9.872 12.991 1.00 93.88 86 ARG A O 1
ATOM 666 N N . GLU A 1 87 ? 10.028 11.912 13.429 1.00 94.56 87 GLU A N 1
ATOM 667 C CA . GLU A 1 87 ? 10.509 11.972 14.813 1.00 94.56 87 GLU A CA 1
ATOM 668 C C . GLU A 1 87 ? 9.817 10.922 15.684 1.00 94.56 87 GLU A C 1
ATOM 670 O O . GLU A 1 87 ? 10.498 10.174 16.388 1.00 94.56 87 GLU A O 1
ATOM 675 N N . LEU A 1 88 ? 8.500 10.767 15.533 1.00 93.38 88 LEU A N 1
ATOM 676 C CA . LEU A 1 88 ? 7.716 9.732 16.207 1.00 93.38 88 LEU A CA 1
ATOM 677 C C . LEU A 1 88 ? 8.244 8.330 15.856 1.00 93.38 88 LEU A C 1
ATOM 679 O O . LEU A 1 88 ? 8.562 7.536 16.739 1.00 93.38 88 LEU A O 1
ATOM 683 N N . ILE A 1 89 ? 8.446 8.030 14.568 1.00 92.69 89 ILE A N 1
ATOM 684 C CA . ILE A 1 89 ? 9.011 6.740 14.137 1.00 92.69 89 ILE A CA 1
ATOM 685 C C . ILE A 1 89 ? 10.405 6.508 14.733 1.00 92.69 89 ILE A C 1
ATOM 687 O O . ILE A 1 89 ? 10.717 5.383 15.127 1.00 92.69 89 ILE A O 1
ATOM 691 N N . LYS A 1 90 ? 11.261 7.534 14.818 1.00 93.44 90 LYS A N 1
ATOM 692 C CA . LYS A 1 90 ? 12.578 7.402 15.464 1.00 93.44 90 LYS A CA 1
ATOM 693 C C . LYS A 1 90 ? 12.439 7.048 16.941 1.00 93.44 90 LYS A C 1
ATOM 695 O O . LYS A 1 90 ? 13.121 6.136 17.397 1.00 93.44 90 LYS A O 1
ATOM 700 N N . GLN A 1 91 ? 11.532 7.709 17.656 1.00 93.19 91 GLN A N 1
ATOM 701 C CA . GLN A 1 91 ? 11.256 7.416 19.061 1.00 93.19 91 GLN A CA 1
ATOM 702 C C . GLN A 1 91 ? 10.736 5.983 19.254 1.00 93.19 91 GLN A C 1
ATOM 704 O O . GLN A 1 91 ? 11.223 5.272 20.131 1.00 93.19 91 GLN A O 1
ATOM 709 N N . LEU A 1 92 ? 9.811 5.525 18.402 1.00 90.38 92 LEU A N 1
ATOM 710 C CA . LEU A 1 92 ? 9.302 4.147 18.429 1.00 90.38 92 LEU A CA 1
ATOM 711 C C . LEU A 1 92 ? 10.415 3.120 18.200 1.00 90.38 92 LEU A C 1
ATOM 713 O O . LEU A 1 92 ? 10.458 2.099 18.879 1.00 90.38 92 LEU A O 1
ATOM 717 N N . ASN A 1 93 ? 11.331 3.397 17.269 1.00 91.38 93 ASN A N 1
ATOM 718 C CA . ASN A 1 93 ? 12.474 2.521 17.010 1.00 91.38 93 ASN A CA 1
ATOM 719 C C . ASN A 1 93 ? 13.461 2.486 18.171 1.00 91.38 93 ASN A C 1
ATOM 721 O O . ASN A 1 93 ? 13.915 1.407 18.533 1.00 91.38 93 ASN A O 1
ATOM 725 N N . GLN A 1 94 ? 13.765 3.639 18.769 1.00 91.62 94 GLN A N 1
ATOM 726 C CA . GLN A 1 94 ? 14.619 3.702 19.952 1.00 91.62 94 GLN A CA 1
ATOM 727 C C . GLN A 1 94 ? 14.018 2.873 21.090 1.00 91.62 94 GLN A C 1
ATOM 729 O O . GLN A 1 94 ? 14.703 2.057 21.700 1.00 91.62 94 GLN A O 1
ATOM 734 N N . ARG A 1 95 ? 12.707 3.013 21.316 1.00 88.88 95 ARG A N 1
ATOM 735 C CA . ARG 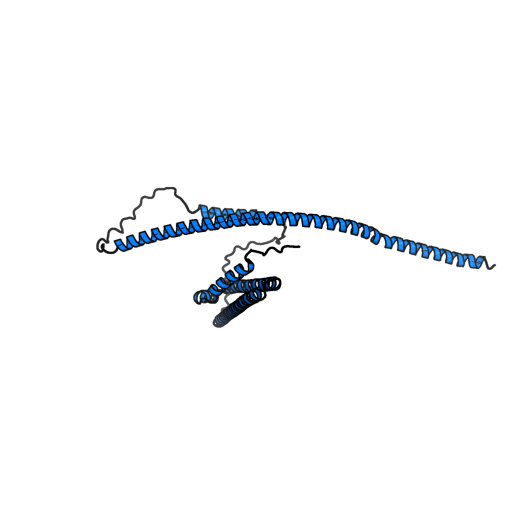A 1 95 ? 11.997 2.252 22.342 1.00 88.88 95 ARG A CA 1
ATOM 736 C C . ARG A 1 95 ? 12.001 0.749 22.068 1.00 88.88 95 ARG A C 1
ATOM 738 O O . ARG A 1 95 ? 12.145 -0.038 22.998 1.00 88.88 95 ARG A O 1
ATOM 745 N N . LEU A 1 96 ? 11.841 0.347 20.808 1.00 88.06 96 LEU A N 1
ATOM 746 C CA . LEU A 1 96 ? 11.913 -1.056 20.403 1.00 88.06 96 LEU A CA 1
ATOM 747 C C . LEU A 1 96 ? 13.327 -1.621 20.579 1.00 88.06 96 LEU A C 1
ATOM 749 O O . LEU A 1 96 ? 13.461 -2.754 21.028 1.00 88.06 96 LEU A O 1
ATOM 753 N N . TYR A 1 97 ? 14.362 -0.835 20.277 1.00 88.81 97 TYR A N 1
ATOM 754 C CA . TYR A 1 97 ? 15.759 -1.218 20.481 1.00 88.81 97 TYR A CA 1
ATOM 755 C C . TYR A 1 97 ? 16.082 -1.426 21.967 1.00 88.81 97 TYR A C 1
ATOM 757 O O . TYR A 1 97 ? 16.623 -2.465 22.326 1.00 88.81 97 TYR A O 1
ATOM 765 N N . GLU A 1 98 ? 15.663 -0.506 22.844 1.00 88.88 98 GLU A N 1
ATOM 766 C CA . GLU A 1 98 ? 15.777 -0.673 24.304 1.00 88.88 98 GLU A CA 1
ATOM 767 C C . GLU A 1 98 ? 15.085 -1.951 24.789 1.00 88.88 98 GLU A C 1
ATOM 769 O O . GLU A 1 98 ? 15.597 -2.672 25.638 1.00 88.88 98 GLU A O 1
ATOM 774 N N . LEU A 1 99 ? 13.906 -2.247 24.240 1.00 84.19 99 LEU A N 1
ATOM 775 C CA . LEU A 1 99 ? 13.161 -3.451 24.587 1.00 84.19 99 LEU A CA 1
ATOM 776 C C . LEU A 1 99 ? 13.793 -4.734 24.043 1.00 84.19 99 LEU A C 1
ATOM 778 O O . LEU A 1 99 ? 13.518 -5.818 24.553 1.00 84.19 99 LEU A O 1
ATOM 782 N N . ASN A 1 100 ? 14.572 -4.620 22.970 1.00 84.06 100 ASN A N 1
ATOM 783 C CA . ASN A 1 100 ? 15.351 -5.723 22.441 1.00 84.06 100 ASN A CA 1
ATOM 784 C C . ASN A 1 100 ? 16.532 -6.024 23.368 1.00 84.06 100 ASN A C 1
ATOM 786 O O . ASN A 1 100 ? 16.650 -7.129 23.876 1.00 84.06 100 ASN A O 1
ATOM 790 N N . GLN A 1 101 ? 17.276 -4.980 23.727 1.00 83.12 101 GLN A N 1
ATOM 791 C CA . GLN A 1 101 ? 18.439 -5.064 24.605 1.00 83.12 101 GLN A CA 1
ATOM 792 C C . GLN A 1 101 ? 18.117 -5.584 26.017 1.00 83.12 101 GLN A C 1
ATOM 794 O O . GLN A 1 101 ? 18.884 -6.358 26.577 1.00 83.12 101 GLN A O 1
ATOM 799 N N . LEU A 1 102 ? 16.959 -5.218 26.580 1.00 72.56 102 LEU A N 1
ATOM 800 C CA . LEU A 1 102 ? 16.516 -5.727 27.886 1.00 72.56 102 LEU A CA 1
ATOM 801 C C . LEU A 1 102 ? 16.177 -7.230 27.897 1.00 72.56 102 LEU A C 1
ATOM 803 O O . LEU A 1 102 ? 16.079 -7.801 28.976 1.00 72.56 102 LEU A O 1
ATOM 807 N N . ASP A 1 103 ? 15.935 -7.854 26.743 1.00 67.25 103 ASP A N 1
ATOM 808 C CA . ASP A 1 103 ? 15.719 -9.307 26.641 1.00 67.25 103 ASP A CA 1
ATOM 809 C C . ASP A 1 103 ? 17.041 -10.073 26.591 1.00 67.25 103 ASP A C 1
ATOM 811 O O . ASP A 1 103 ? 17.174 -11.107 27.240 1.00 67.25 103 ASP A O 1
ATOM 815 N N . ASP A 1 104 ? 18.035 -9.520 25.893 1.00 61.62 104 ASP A N 1
ATOM 816 C CA . ASP A 1 104 ? 19.389 -10.073 25.872 1.00 61.62 104 ASP A CA 1
ATOM 817 C C . ASP A 1 104 ? 19.998 -10.060 27.290 1.00 61.62 104 ASP A C 1
ATOM 819 O O . ASP A 1 104 ? 20.562 -11.056 27.731 1.00 61.62 104 ASP A O 1
ATOM 823 N N . GLU A 1 105 ? 19.794 -8.987 28.068 1.00 59.34 105 GLU A N 1
ATOM 824 C CA . GLU A 1 105 ? 20.309 -8.885 29.447 1.00 59.34 105 GLU A CA 1
ATOM 825 C C . GLU A 1 105 ? 19.647 -9.859 30.445 1.00 59.34 105 GLU A C 1
ATOM 827 O O . GLU A 1 105 ? 20.315 -10.325 31.367 1.00 59.34 105 GLU A O 1
ATOM 832 N N . VAL A 1 106 ? 18.363 -10.212 30.282 1.00 55.75 106 VAL A N 1
ATOM 833 C CA . VAL A 1 106 ? 17.705 -11.223 31.146 1.00 55.75 106 VAL A CA 1
ATOM 834 C C . VAL A 1 106 ? 18.021 -12.659 30.728 1.00 55.75 106 VAL A C 1
ATOM 836 O O . VAL A 1 106 ? 17.844 -13.575 31.529 1.00 55.75 106 VAL A O 1
ATOM 839 N N . SER A 1 107 ? 18.503 -12.871 29.500 1.00 52.53 107 SER A N 1
ATOM 840 C CA . SER A 1 107 ? 18.984 -14.180 29.053 1.00 52.53 107 SER A CA 1
ATOM 841 C C . SER A 1 107 ? 20.368 -14.522 29.626 1.00 52.53 107 SER A C 1
ATOM 843 O O . SER A 1 107 ? 20.708 -15.699 29.710 1.00 52.53 107 SER A O 1
ATOM 845 N N . GLU A 1 108 ? 21.151 -13.523 30.045 1.00 49.12 108 GLU A N 1
ATOM 846 C CA . GLU A 1 108 ? 22.513 -13.689 30.583 1.00 49.12 108 GLU A CA 1
ATOM 847 C C . GLU A 1 108 ? 22.533 -13.907 32.119 1.00 49.12 108 GLU A C 1
ATOM 849 O O . GLU A 1 108 ? 23.524 -14.393 32.658 1.00 49.12 108 GLU A O 1
ATOM 854 N N . ASP A 1 109 ? 21.425 -13.633 32.830 1.00 46.00 109 ASP A N 1
ATOM 855 C CA . ASP A 1 109 ? 21.217 -13.934 34.270 1.00 46.00 109 ASP A CA 1
ATOM 856 C C . ASP A 1 109 ? 20.594 -15.330 34.501 1.00 46.00 109 ASP A C 1
ATOM 858 O O . ASP A 1 109 ? 19.987 -15.618 35.529 1.00 46.00 109 ASP A O 1
ATOM 862 N N . SER A 1 110 ? 20.735 -16.224 33.520 1.00 45.72 110 SER A N 1
ATOM 863 C CA . SER A 1 110 ? 20.510 -17.664 33.692 1.00 45.72 110 SER A CA 1
ATOM 864 C C . SER A 1 110 ? 21.858 -18.377 33.654 1.00 45.72 110 SER A C 1
ATOM 866 O O . SER A 1 110 ? 22.163 -19.127 32.729 1.00 45.72 110 SER A O 1
ATOM 868 N N . THR A 1 111 ? 22.710 -18.092 34.636 1.00 44.88 111 THR A N 1
ATOM 869 C CA . THR A 1 111 ? 23.921 -18.873 34.861 1.00 44.88 111 THR A CA 1
ATOM 870 C C . THR A 1 111 ? 23.567 -20.303 35.272 1.00 44.88 111 THR A C 1
ATOM 872 O O . THR A 1 111 ? 22.783 -20.541 36.185 1.00 44.88 111 THR A O 1
ATOM 875 N N . ASP A 1 112 ? 24.235 -21.234 34.598 1.00 46.94 112 ASP A N 1
ATOM 876 C CA . ASP A 1 112 ? 24.799 -22.446 35.184 1.00 46.94 112 ASP A CA 1
ATOM 877 C C . ASP A 1 112 ? 23.821 -23.505 35.730 1.00 46.94 112 ASP A C 1
ATOM 879 O O . ASP A 1 112 ? 23.490 -23.597 36.913 1.00 46.94 112 ASP A O 1
ATOM 883 N N . SER A 1 113 ? 23.429 -24.411 34.841 1.00 39.59 113 SER A N 1
ATOM 884 C CA . SER A 1 113 ? 23.337 -25.822 35.209 1.00 39.59 113 SER A CA 1
ATOM 885 C C . SER A 1 113 ? 23.767 -26.658 34.018 1.00 39.59 113 SER A C 1
ATOM 887 O O . SER A 1 113 ? 22.974 -26.972 33.132 1.00 39.59 113 SER A O 1
ATOM 889 N N . GLU A 1 114 ? 25.049 -27.012 34.018 1.00 50.00 114 GLU A N 1
ATOM 890 C CA . GLU A 1 114 ? 25.516 -28.264 33.436 1.00 50.00 114 GLU A CA 1
ATOM 891 C C . GLU A 1 114 ? 24.636 -29.405 33.977 1.00 50.00 114 GLU A C 1
ATOM 893 O O . GLU A 1 114 ? 24.764 -29.813 35.127 1.00 50.00 114 GLU A O 1
ATOM 898 N N . ASN A 1 115 ? 23.702 -29.900 33.168 1.00 41.56 115 ASN A N 1
ATOM 899 C CA . ASN A 1 115 ? 23.176 -31.251 33.313 1.00 41.56 115 ASN A CA 1
ATOM 900 C C . ASN A 1 115 ? 23.152 -31.872 31.921 1.00 41.56 115 ASN A C 1
ATOM 902 O O . ASN A 1 115 ? 22.320 -31.550 31.072 1.00 41.56 115 ASN A O 1
ATOM 906 N N . GLU A 1 116 ? 24.142 -32.729 31.699 1.00 50.81 116 GLU A N 1
ATOM 907 C CA . GLU A 1 116 ? 24.092 -33.800 30.720 1.00 50.81 116 GLU A CA 1
ATOM 908 C C . GLU A 1 116 ? 22.915 -34.709 31.090 1.00 50.81 116 GLU A C 1
ATOM 910 O O . GLU A 1 116 ? 23.063 -35.610 31.904 1.00 50.81 116 GLU A O 1
ATOM 915 N N . ASP A 1 117 ? 21.741 -34.461 30.518 1.00 45.75 117 ASP A N 1
ATOM 916 C CA . ASP A 1 117 ? 20.668 -35.448 30.495 1.00 45.75 117 ASP A CA 1
ATOM 917 C C . ASP A 1 117 ? 20.148 -35.572 29.062 1.00 45.75 117 ASP A C 1
ATOM 919 O O . ASP A 1 117 ? 19.492 -34.690 28.500 1.00 45.75 117 ASP A O 1
ATOM 923 N N . GLU A 1 118 ? 20.529 -36.698 28.470 1.00 54.12 118 GLU A N 1
ATOM 924 C CA . GLU A 1 118 ? 19.976 -37.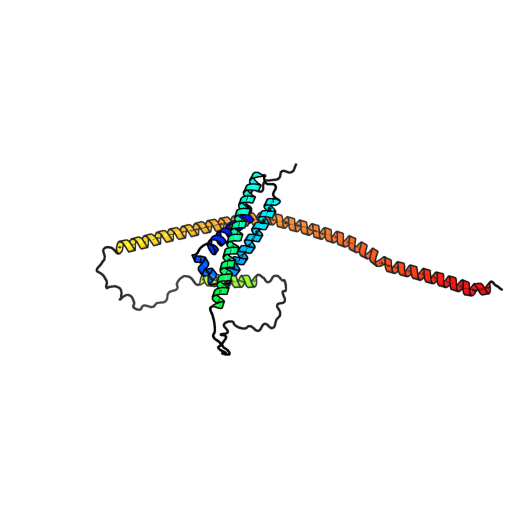267 27.253 1.00 54.12 118 GLU A CA 1
ATOM 925 C C . GLU A 1 118 ? 18.434 -37.327 27.310 1.00 54.12 118 GLU A C 1
ATOM 927 O O . GLU A 1 118 ? 17.822 -37.733 28.296 1.00 54.12 118 GLU A O 1
ATOM 932 N N . ASP A 1 119 ? 17.823 -36.979 26.177 1.00 54.28 119 ASP A N 1
ATOM 933 C CA . ASP A 1 119 ? 16.571 -37.542 25.669 1.00 54.28 119 ASP A CA 1
ATOM 934 C C . ASP A 1 119 ? 15.274 -37.418 26.492 1.00 54.28 119 ASP A C 1
ATOM 936 O O . ASP A 1 119 ? 14.736 -38.426 26.934 1.00 54.28 119 ASP A O 1
ATOM 940 N N . ILE A 1 120 ? 14.612 -36.250 26.486 1.00 54.38 120 ILE A N 1
ATOM 941 C CA . ILE A 1 120 ? 13.136 -36.200 26.358 1.00 54.38 120 ILE A CA 1
ATOM 942 C C . ILE A 1 120 ? 12.708 -34.943 25.575 1.00 54.38 120 ILE A C 1
ATOM 944 O O . ILE A 1 120 ? 12.531 -33.865 26.140 1.00 54.38 120 ILE A O 1
ATOM 948 N N . TYR A 1 121 ? 12.412 -35.094 24.281 1.00 54.34 121 TYR A N 1
ATOM 949 C CA . TYR A 1 121 ? 11.510 -34.173 23.579 1.00 54.34 121 TYR A CA 1
ATOM 950 C C . TYR A 1 121 ? 10.099 -34.781 23.553 1.00 54.34 121 TYR A C 1
ATOM 952 O O . TYR A 1 121 ? 9.906 -35.828 22.926 1.00 54.34 121 TYR A O 1
ATOM 960 N N . PRO A 1 122 ? 9.075 -34.155 24.165 1.00 58.03 122 PRO A N 1
ATOM 961 C CA . PRO A 1 122 ? 7.697 -34.551 23.929 1.00 58.03 122 PRO A CA 1
ATOM 962 C C . PRO A 1 122 ? 7.300 -34.107 22.515 1.00 58.03 122 PRO A C 1
ATOM 964 O O . PRO A 1 122 ? 6.993 -32.944 22.259 1.00 58.03 122 PRO A O 1
ATOM 967 N N . SER A 1 123 ? 7.334 -35.052 21.574 1.00 56.31 123 SER A N 1
ATOM 968 C CA . SER A 1 123 ? 6.827 -34.873 20.213 1.00 56.31 123 SER A CA 1
ATOM 969 C C . SER A 1 123 ? 5.317 -34.625 20.259 1.00 56.31 123 SER A C 1
ATOM 971 O O . SER A 1 123 ? 4.530 -35.547 20.463 1.00 56.31 123 SER A O 1
ATOM 973 N N . TYR A 1 124 ? 4.910 -33.365 20.097 1.00 57.84 124 TYR A N 1
ATOM 974 C CA . TYR A 1 124 ? 3.500 -32.961 20.049 1.00 57.84 124 TYR A CA 1
ATOM 975 C C . TYR A 1 124 ? 3.060 -32.465 18.665 1.00 57.84 124 TYR A C 1
ATOM 977 O O . TYR A 1 124 ? 2.165 -31.631 18.544 1.00 57.84 124 TYR A O 1
ATOM 985 N N . ALA A 1 125 ? 3.651 -33.006 17.598 1.00 64.56 125 ALA A N 1
ATOM 986 C CA . ALA A 1 125 ? 3.143 -32.826 16.243 1.00 64.56 125 ALA A CA 1
ATOM 987 C C . ALA A 1 125 ? 3.243 -34.146 15.460 1.00 64.56 125 ALA A C 1
ATOM 989 O O . ALA A 1 125 ? 4.299 -34.782 15.485 1.00 64.56 125 ALA A O 1
ATOM 990 N N . PRO A 1 126 ? 2.178 -34.587 14.763 1.00 59.09 126 PRO A N 1
ATOM 991 C CA . PRO A 1 126 ? 2.246 -35.782 13.934 1.00 59.09 126 PRO A CA 1
ATOM 992 C C . PRO A 1 126 ? 3.242 -35.563 12.787 1.00 59.09 126 PRO A C 1
ATOM 994 O O . PRO A 1 126 ? 3.045 -34.711 11.924 1.00 59.09 126 PRO A O 1
ATOM 997 N N . HIS A 1 127 ? 4.317 -36.350 12.783 1.00 48.28 127 HIS A N 1
ATOM 998 C CA . HIS A 1 127 ? 5.283 -36.409 11.691 1.00 48.28 127 HIS A CA 1
ATOM 999 C C . HIS A 1 127 ? 4.635 -37.120 10.494 1.00 48.28 127 HIS A C 1
ATOM 1001 O O . HIS A 1 127 ? 4.487 -38.344 10.491 1.00 48.28 127 HIS A O 1
ATOM 1007 N N . VAL A 1 128 ? 4.241 -36.363 9.471 1.00 58.09 128 VAL A N 1
ATOM 1008 C CA . VAL A 1 128 ? 3.875 -36.917 8.163 1.00 58.09 128 VAL A CA 1
ATOM 1009 C C . VAL A 1 128 ? 5.165 -37.056 7.360 1.00 58.09 128 VAL A C 1
ATOM 1011 O O . VAL A 1 128 ? 5.879 -36.079 7.161 1.00 58.09 128 VAL A O 1
ATOM 1014 N N . LYS A 1 129 ? 5.496 -38.279 6.937 1.00 52.72 129 LYS A N 1
ATOM 1015 C CA . LYS A 1 129 ? 6.632 -38.529 6.043 1.00 52.72 129 LYS A CA 1
ATOM 1016 C C . LYS A 1 129 ? 6.321 -37.907 4.681 1.00 52.72 129 LYS A C 1
ATOM 1018 O O . LYS A 1 129 ? 5.509 -38.450 3.935 1.00 52.72 129 LYS A O 1
ATOM 1023 N N . GLU A 1 130 ? 6.936 -36.774 4.367 1.00 51.66 130 GLU A N 1
ATOM 1024 C CA . GLU A 1 130 ? 6.848 -36.173 3.038 1.00 51.66 130 GLU A CA 1
ATOM 1025 C C . GLU A 1 130 ? 7.889 -36.807 2.112 1.00 51.66 130 GLU A C 1
ATOM 1027 O O . GLU A 1 130 ? 9.032 -36.370 2.019 1.00 51.66 130 GLU A O 1
ATOM 1032 N N . GLU A 1 131 ? 7.472 -37.850 1.399 1.00 54.34 131 GLU A N 1
ATOM 1033 C CA . GLU A 1 131 ? 8.158 -38.331 0.197 1.00 54.34 131 GLU A CA 1
ATOM 1034 C C . GLU A 1 131 ? 7.406 -37.838 -1.046 1.00 54.34 131 GLU A C 1
ATOM 1036 O O . GLU A 1 131 ? 6.862 -38.618 -1.819 1.00 54.34 131 GLU A O 1
ATOM 1041 N N . ALA A 1 132 ? 7.317 -36.518 -1.214 1.00 55.69 132 ALA A N 1
ATOM 1042 C CA . ALA A 1 132 ? 6.957 -35.885 -2.480 1.00 55.69 132 ALA A CA 1
ATOM 1043 C C . ALA A 1 132 ? 7.346 -34.403 -2.432 1.00 55.69 132 ALA A C 1
ATOM 1045 O O . ALA A 1 132 ? 6.773 -33.626 -1.675 1.00 55.69 132 ALA A O 1
ATOM 1046 N N . GLY A 1 133 ? 8.326 -34.007 -3.247 1.00 46.03 133 GLY A N 1
ATOM 1047 C CA . GLY A 1 133 ? 8.678 -32.601 -3.422 1.00 46.03 133 GLY A CA 1
ATOM 1048 C C . GLY A 1 133 ? 7.470 -31.786 -3.892 1.00 46.03 133 GLY A C 1
ATOM 1049 O O . GLY A 1 133 ? 6.712 -32.225 -4.757 1.00 46.03 133 GLY A O 1
ATOM 1050 N N . ILE A 1 134 ? 7.303 -30.596 -3.317 1.00 50.72 134 ILE A N 1
ATOM 1051 C CA . ILE A 1 134 ? 6.234 -29.654 -3.655 1.00 50.72 134 ILE A CA 1
ATOM 1052 C C . ILE A 1 134 ? 6.471 -29.136 -5.082 1.00 50.72 134 ILE A C 1
ATOM 1054 O O . ILE A 1 134 ? 7.175 -28.153 -5.309 1.00 50.72 134 ILE A O 1
ATOM 1058 N N . GLU A 1 135 ? 5.892 -29.818 -6.068 1.00 50.16 135 GLU A N 1
ATOM 1059 C CA . GLU A 1 135 ? 5.780 -29.329 -7.439 1.00 50.16 135 GLU A CA 1
ATOM 1060 C C . GLU A 1 135 ? 4.629 -28.312 -7.482 1.00 50.16 135 GLU A C 1
ATOM 1062 O O . GLU A 1 135 ? 3.449 -28.668 -7.467 1.00 50.16 135 GLU A O 1
ATOM 1067 N N . VAL A 1 136 ? 4.961 -27.019 -7.517 1.00 47.31 136 VAL A N 1
ATOM 1068 C CA . VAL A 1 136 ? 3.977 -25.941 -7.691 1.00 47.31 136 VAL A CA 1
ATOM 1069 C C . VAL A 1 136 ? 3.463 -25.970 -9.132 1.00 47.31 136 VAL A C 1
ATOM 1071 O O . VAL A 1 136 ? 3.940 -25.247 -10.008 1.00 47.31 136 VAL A O 1
ATOM 1074 N N . LYS A 1 137 ? 2.461 -26.811 -9.396 1.00 44.22 137 LYS A N 1
ATOM 1075 C CA . LYS A 1 137 ? 1.633 -26.698 -10.598 1.00 44.22 137 LYS A CA 1
ATOM 1076 C C . LYS A 1 137 ? 0.610 -25.590 -10.391 1.00 44.22 137 LYS A C 1
ATOM 1078 O O . LYS A 1 137 ? -0.427 -25.765 -9.759 1.00 44.22 137 LYS A O 1
ATOM 1083 N N . SER A 1 138 ? 0.931 -24.431 -10.958 1.00 49.47 138 SER A N 1
ATOM 1084 C CA . SER A 1 138 ? -0.015 -23.350 -11.224 1.00 49.47 138 SER A CA 1
ATOM 1085 C C . SER A 1 138 ? -1.163 -23.885 -12.086 1.00 49.47 138 SER A C 1
ATOM 1087 O O . SER A 1 138 ? -0.997 -24.140 -13.278 1.00 49.47 138 SER A O 1
ATOM 1089 N N . GLY A 1 139 ? -2.318 -24.119 -11.464 1.00 43.81 139 GLY A N 1
ATOM 1090 C CA . GLY A 1 139 ? -3.504 -24.630 -12.141 1.00 43.81 139 GLY A CA 1
ATOM 1091 C C . GLY A 1 139 ? -4.727 -24.649 -11.230 1.00 43.81 139 GLY A C 1
ATOM 1092 O O . GLY A 1 139 ? -5.010 -25.666 -10.613 1.00 43.81 139 GLY A O 1
ATOM 1093 N N . ASN A 1 140 ? -5.428 -23.513 -11.151 1.00 54.19 140 ASN A N 1
ATOM 1094 C CA . ASN A 1 140 ? -6.855 -23.320 -10.828 1.00 54.19 140 ASN A CA 1
ATOM 1095 C C . ASN A 1 140 ? -7.532 -24.116 -9.675 1.00 54.19 140 ASN A C 1
ATOM 1097 O O . ASN A 1 140 ? -8.758 -24.139 -9.607 1.00 54.19 140 ASN A O 1
ATOM 1101 N N . GLN A 1 141 ? -6.785 -24.722 -8.748 1.00 51.12 141 GLN A N 1
ATOM 1102 C CA . GLN A 1 141 ? -7.301 -25.549 -7.637 1.00 51.12 141 GLN A CA 1
ATOM 1103 C C . GLN A 1 141 ? -7.330 -24.826 -6.273 1.00 51.12 141 GLN A C 1
ATOM 1105 O O . GLN A 1 141 ? -7.423 -25.455 -5.225 1.00 51.12 141 GLN A O 1
ATOM 1110 N N . GLY A 1 142 ? -7.289 -23.490 -6.252 1.00 52.62 142 GLY A N 1
ATOM 1111 C CA . GLY A 1 142 ? -7.332 -22.700 -5.008 1.00 52.62 142 GLY A CA 1
ATOM 1112 C C . GLY A 1 142 ? -8.683 -22.709 -4.272 1.00 52.62 142 GLY A C 1
ATOM 1113 O O . GLY A 1 142 ? -8.771 -22.218 -3.149 1.00 52.62 142 GLY A O 1
ATOM 1114 N N . ASN A 1 143 ? -9.737 -23.265 -4.875 1.00 61.00 143 ASN A N 1
ATOM 1115 C CA . ASN A 1 143 ? -11.096 -23.160 -4.342 1.00 61.00 143 ASN A CA 1
ATOM 1116 C C . ASN A 1 143 ? -11.467 -24.271 -3.350 1.00 61.00 143 ASN A C 1
ATOM 1118 O O . ASN A 1 143 ? -12.334 -24.051 -2.508 1.00 61.00 143 ASN A O 1
ATOM 1122 N N . GLU A 1 144 ? -10.825 -25.440 -3.401 1.00 60.53 144 GLU A N 1
ATOM 1123 C CA . GLU A 1 144 ? -11.218 -26.571 -2.546 1.00 60.53 144 GLU A CA 1
ATOM 1124 C C . GLU A 1 144 ? -10.723 -26.410 -1.107 1.00 60.53 144 GLU A C 1
ATOM 1126 O O . GLU A 1 144 ? -11.491 -26.617 -0.170 1.00 60.53 144 GLU A O 1
ATOM 1131 N N . ALA A 1 145 ? -9.488 -25.934 -0.916 1.00 65.50 145 ALA A N 1
ATOM 1132 C CA . ALA A 1 145 ? -8.941 -25.646 0.413 1.00 65.50 145 ALA A CA 1
ATOM 1133 C C . ALA A 1 145 ? -9.690 -24.502 1.124 1.00 65.50 145 ALA A C 1
ATOM 1135 O O . ALA A 1 145 ? -9.857 -24.507 2.342 1.00 65.50 145 ALA A O 1
ATOM 1136 N N . PHE A 1 146 ? -10.190 -23.527 0.360 1.00 60.78 146 PHE A N 1
ATOM 1137 C CA . PHE A 1 146 ? -11.003 -22.441 0.902 1.00 60.78 146 PHE A CA 1
ATOM 1138 C C . PHE A 1 146 ? -12.435 -22.902 1.222 1.00 60.78 146 PHE A C 1
ATOM 1140 O O . PHE A 1 146 ? -12.994 -22.526 2.253 1.00 60.78 146 PHE A O 1
ATOM 1147 N N . ALA A 1 147 ? -13.019 -23.766 0.384 1.00 66.69 147 ALA A N 1
ATOM 1148 C CA . ALA A 1 147 ? -14.341 -24.344 0.621 1.00 66.69 147 ALA A CA 1
ATOM 1149 C C . ALA A 1 147 ? -14.363 -25.266 1.851 1.00 66.69 147 ALA A C 1
ATOM 1151 O O . ALA A 1 147 ? -15.314 -25.217 2.632 1.00 66.69 147 ALA A O 1
ATOM 1152 N N . THR A 1 148 ? -13.311 -26.058 2.071 1.00 72.38 148 THR A N 1
ATOM 1153 C CA . THR A 1 148 ? -13.189 -26.922 3.256 1.00 72.38 148 THR A CA 1
ATOM 1154 C C . THR A 1 148 ? -12.971 -26.100 4.528 1.00 72.38 148 THR A C 1
ATOM 1156 O O . THR A 1 148 ? -13.587 -26.386 5.556 1.00 72.38 148 THR A O 1
ATOM 1159 N N . ALA A 1 149 ? -12.187 -25.019 4.470 1.00 70.19 149 ALA A N 1
ATOM 1160 C CA . ALA A 1 149 ? -12.038 -24.084 5.587 1.00 70.19 149 ALA A CA 1
ATOM 1161 C C . ALA A 1 149 ? -13.364 -23.375 5.938 1.00 70.19 149 ALA A C 1
ATOM 1163 O O . ALA A 1 149 ? -13.731 -23.285 7.112 1.00 70.19 149 ALA A O 1
ATOM 1164 N N . ALA A 1 150 ? -14.133 -22.945 4.932 1.00 71.56 150 ALA A N 1
ATOM 1165 C CA . ALA A 1 150 ? -15.440 -22.319 5.130 1.00 71.56 150 ALA A CA 1
ATOM 1166 C C . ALA A 1 150 ? -16.488 -23.292 5.707 1.00 71.56 150 ALA A C 1
ATOM 1168 O O . ALA A 1 150 ? -17.294 -22.903 6.553 1.00 71.56 150 ALA A O 1
ATOM 1169 N N . GLN A 1 151 ? -16.465 -24.566 5.298 1.00 72.44 151 GLN A N 1
ATOM 1170 C CA . GLN A 1 151 ? -17.353 -25.600 5.842 1.00 72.44 151 GLN A CA 1
ATOM 1171 C C . GLN A 1 151 ? -17.053 -25.916 7.313 1.00 72.44 151 GLN A C 1
ATOM 1173 O O . GLN A 1 151 ? -17.985 -26.087 8.101 1.00 72.44 151 GLN A O 1
ATOM 1178 N N . ASN A 1 152 ? -15.780 -25.932 7.714 1.00 74.62 152 ASN A N 1
ATOM 1179 C CA . ASN A 1 152 ? -15.400 -26.123 9.116 1.00 74.62 152 ASN A CA 1
ATOM 1180 C C . ASN A 1 152 ? -15.862 -24.950 9.997 1.00 74.62 152 ASN A C 1
ATOM 1182 O O . ASN A 1 152 ? -16.465 -25.175 11.046 1.00 74.62 152 ASN A O 1
ATOM 1186 N N . LEU A 1 153 ? -15.713 -23.710 9.522 1.00 72.81 153 LEU A N 1
ATOM 1187 C CA . LEU A 1 153 ? -16.208 -22.523 10.229 1.00 72.81 153 LEU A CA 1
ATOM 1188 C C . LEU A 1 153 ? -17.747 -22.519 10.354 1.00 72.81 153 LEU A C 1
ATOM 1190 O O . LEU A 1 153 ? -18.304 -22.201 11.405 1.00 72.81 153 LEU A O 1
ATOM 1194 N N . ALA A 1 154 ? -18.456 -22.924 9.294 1.00 68.50 154 ALA A N 1
ATOM 1195 C CA . ALA A 1 154 ? -19.914 -23.051 9.311 1.00 68.50 154 ALA A CA 1
ATOM 1196 C C . ALA A 1 154 ? -20.403 -24.154 10.273 1.00 68.50 154 ALA A C 1
ATOM 1198 O O . ALA A 1 154 ? -21.489 -24.043 10.848 1.00 68.50 154 ALA A O 1
ATOM 1199 N N . SER A 1 155 ? -19.594 -25.196 10.482 1.00 66.94 155 SER A N 1
ATOM 1200 C CA . SER A 1 155 ? -19.881 -26.294 11.411 1.00 66.94 155 SER A CA 1
ATOM 1201 C C . SER A 1 155 ? -19.744 -25.864 12.877 1.00 66.94 155 SER A C 1
ATOM 1203 O O . SER A 1 155 ? -20.556 -26.274 13.710 1.00 66.94 155 SER A O 1
ATOM 1205 N N . GLU A 1 156 ? -18.790 -24.982 13.194 1.00 61.12 156 GLU A N 1
ATOM 1206 C CA . GLU A 1 156 ? -18.642 -24.399 14.537 1.00 61.12 156 GLU A CA 1
ATOM 1207 C C . GLU A 1 156 ? -19.789 -23.449 14.896 1.00 61.12 156 GLU A C 1
ATOM 1209 O O . GLU A 1 156 ? -20.306 -23.489 16.014 1.00 61.12 156 GLU A O 1
ATOM 1214 N N . LEU A 1 157 ? -20.264 -22.652 13.935 1.00 50.75 157 LEU A N 1
ATOM 1215 C CA . LEU A 1 157 ? -21.383 -21.728 14.151 1.00 50.75 157 LEU A CA 1
ATOM 1216 C C . LEU A 1 157 ? -22.727 -22.454 14.327 1.00 50.75 157 LEU A C 1
ATOM 1218 O O . LEU A 1 157 ? -23.599 -21.974 15.050 1.00 50.75 157 LEU A O 1
ATOM 1222 N N . ARG A 1 158 ? -22.892 -23.643 13.730 1.00 54.66 158 ARG A N 1
ATOM 1223 C CA . ARG A 1 158 ? -24.113 -24.455 13.868 1.00 54.66 158 ARG A CA 1
ATOM 1224 C C . ARG A 1 158 ? -24.198 -25.210 15.196 1.00 54.66 158 ARG A C 1
ATOM 1226 O O . ARG A 1 158 ? -25.278 -25.655 15.574 1.00 54.66 158 ARG A O 1
ATOM 1233 N N . ARG A 1 159 ? -23.090 -25.342 15.936 1.00 51.41 159 ARG A N 1
ATOM 1234 C CA . ARG A 1 159 ? -23.050 -26.099 17.198 1.00 51.41 159 ARG A CA 1
ATOM 1235 C C . ARG A 1 159 ? -23.527 -25.307 18.421 1.00 51.41 159 ARG A C 1
ATOM 1237 O O . ARG A 1 159 ? -23.479 -25.826 19.534 1.00 51.41 159 ARG A O 1
ATOM 1244 N N . ARG A 1 160 ? -24.030 -24.080 18.236 1.00 49.50 160 ARG A N 1
ATOM 1245 C CA . ARG A 1 160 ? -24.529 -23.223 19.321 1.00 49.50 160 ARG A CA 1
ATOM 1246 C C . ARG A 1 160 ? -25.987 -22.778 19.095 1.00 49.50 160 ARG A C 1
ATOM 1248 O O . ARG A 1 160 ? -26.260 -21.598 18.921 1.00 49.50 160 ARG A O 1
ATOM 1255 N N . GLY A 1 161 ? -26.910 -23.749 19.169 1.00 36.25 161 GLY A N 1
ATOM 1256 C CA . GLY A 1 161 ? -28.340 -23.578 19.518 1.00 36.25 161 GLY A CA 1
ATOM 1257 C C . GLY A 1 161 ? -29.368 -24.128 18.502 1.00 36.25 161 GLY A C 1
ATOM 1258 O O . GLY A 1 161 ? -29.029 -24.218 17.324 1.00 36.25 161 GLY A O 1
ATOM 1259 N N . PRO A 1 162 ? -30.642 -24.414 18.882 1.00 45.97 162 PRO A N 1
ATOM 1260 C CA . PRO A 1 162 ? -31.233 -24.717 20.199 1.00 45.97 162 PRO A CA 1
ATOM 1261 C C . PRO A 1 162 ? -31.920 -26.119 20.293 1.00 45.97 162 PRO A C 1
ATOM 1263 O O . PRO A 1 162 ? -32.335 -26.691 19.295 1.00 45.97 162 PRO A O 1
ATOM 1266 N N . ALA A 1 163 ? -32.029 -26.619 21.534 1.00 41.31 163 ALA A N 1
ATOM 1267 C CA . ALA A 1 163 ? -32.927 -27.629 22.142 1.00 41.31 163 ALA A CA 1
ATOM 1268 C C . ALA A 1 163 ? -33.493 -28.840 21.353 1.00 41.31 163 ALA A C 1
ATOM 1270 O O . ALA A 1 163 ? -34.325 -28.685 20.465 1.00 41.31 163 ALA A O 1
ATOM 1271 N N . GLN A 1 164 ? -33.253 -30.046 21.897 1.00 34.78 164 GLN A N 1
ATOM 1272 C CA . GLN A 1 164 ? -34.263 -31.115 21.940 1.00 34.78 164 GLN A CA 1
ATOM 1273 C C . GLN A 1 164 ? -34.120 -31.972 23.219 1.00 34.78 164 GLN A C 1
ATOM 1275 O O . GLN A 1 164 ? -33.230 -32.802 23.341 1.00 34.78 164 GLN A O 1
ATOM 1280 N N . GLN A 1 165 ? -34.944 -31.619 24.210 1.00 44.28 165 GLN A N 1
ATOM 1281 C CA . GLN A 1 165 ? -35.775 -32.477 25.068 1.00 44.28 165 GLN A CA 1
ATOM 1282 C C . GLN A 1 165 ? -35.375 -33.962 25.226 1.00 44.28 165 GLN A C 1
ATOM 1284 O O . GLN A 1 165 ? -35.690 -34.755 24.350 1.00 44.28 165 GLN A O 1
ATOM 1289 N N . GLU A 1 166 ? -34.832 -34.333 26.393 1.00 34.66 166 GLU A N 1
ATOM 1290 C CA . GLU A 1 166 ? -35.120 -35.608 27.073 1.00 34.66 166 GLU A CA 1
ATOM 1291 C C . GLU A 1 166 ? -35.088 -35.412 28.601 1.00 34.66 166 GLU A C 1
ATOM 1293 O O . GLU A 1 166 ? -34.293 -34.638 29.140 1.00 34.66 166 GLU A O 1
ATOM 1298 N N . ASP A 1 167 ? -36.027 -36.081 29.267 1.00 40.03 167 ASP A N 1
ATOM 1299 C CA . ASP A 1 167 ? -36.311 -36.069 30.698 1.00 40.03 167 ASP A CA 1
ATOM 1300 C C . ASP A 1 167 ? -35.121 -36.494 31.567 1.00 40.03 167 ASP A C 1
ATOM 1302 O O . ASP A 1 167 ? -34.650 -37.626 31.486 1.00 40.03 167 ASP A O 1
ATOM 1306 N N . VAL A 1 168 ? -34.751 -35.651 32.536 1.00 44.91 168 VAL A N 1
ATOM 1307 C CA . VAL A 1 168 ? -34.195 -36.137 33.806 1.00 44.91 168 VAL A CA 1
ATOM 1308 C C . VAL A 1 168 ? -34.800 -35.335 34.952 1.00 44.91 168 VAL A C 1
ATOM 1310 O O . VAL A 1 168 ? -34.384 -34.228 35.288 1.00 44.91 168 VAL A O 1
ATOM 1313 N N . THR A 1 169 ? -35.826 -35.920 35.559 1.00 47.78 169 THR A N 1
ATOM 1314 C CA . THR A 1 169 ? -36.344 -35.497 36.857 1.00 47.78 169 THR A CA 1
ATOM 1315 C C . THR A 1 169 ? -35.414 -36.063 37.931 1.00 47.78 169 THR A C 1
ATOM 1317 O O . THR A 1 169 ? -35.477 -37.255 38.209 1.00 47.78 169 THR A O 1
ATOM 1320 N N . ALA A 1 170 ? -34.543 -35.243 38.529 1.00 46.12 170 ALA A N 1
ATOM 1321 C CA . ALA A 1 170 ? -33.866 -35.567 39.791 1.00 46.12 170 ALA A CA 1
ATOM 1322 C C . ALA A 1 170 ? -33.307 -34.304 40.482 1.00 46.12 170 ALA A C 1
ATOM 1324 O O . ALA A 1 170 ? -32.265 -33.771 40.119 1.00 46.12 170 ALA A O 1
ATOM 1325 N N . THR A 1 171 ? -34.047 -33.844 41.492 1.00 54.84 171 THR A N 1
ATOM 1326 C CA . THR A 1 171 ? -33.542 -33.444 42.820 1.00 54.84 171 THR A CA 1
ATOM 1327 C C . THR A 1 171 ? -32.308 -32.524 42.885 1.00 54.84 171 THR A C 1
ATOM 1329 O O . THR A 1 171 ? -31.177 -32.981 43.001 1.00 54.84 171 THR A O 1
ATOM 1332 N N . GLY A 1 172 ? -32.534 -31.206 42.956 1.00 50.03 172 GLY A N 1
ATOM 1333 C CA . GLY A 1 172 ? -31.470 -30.238 43.277 1.00 50.03 172 GLY A CA 1
ATOM 1334 C C . GLY A 1 172 ? -31.915 -28.896 43.873 1.00 50.03 172 GLY A C 1
ATOM 1335 O O . GLY A 1 172 ? -31.081 -28.031 44.111 1.00 50.03 172 GLY A O 1
ATOM 1336 N N . THR A 1 173 ? -33.208 -28.684 44.140 1.00 56.00 173 THR A N 1
ATOM 1337 C CA . THR A 1 173 ? -33.752 -27.381 44.579 1.00 56.00 173 THR A CA 1
ATOM 1338 C C . THR A 1 173 ? -33.912 -27.224 46.097 1.00 56.00 173 THR A C 1
ATOM 1340 O O . THR A 1 173 ? -34.518 -26.261 46.557 1.00 56.00 173 THR A O 1
ATOM 1343 N N . ALA A 1 174 ? -33.325 -28.107 46.909 1.00 53.19 174 ALA A N 1
ATOM 1344 C CA . ALA A 1 174 ? -33.485 -28.099 48.368 1.00 53.19 174 ALA A CA 1
ATOM 1345 C C . ALA A 1 174 ? -32.281 -27.530 49.152 1.00 53.19 174 ALA A C 1
ATOM 1347 O O . ALA A 1 174 ? -32.006 -27.999 50.252 1.00 53.19 174 ALA A O 1
ATOM 1348 N N . LEU A 1 175 ? -31.554 -26.532 48.627 1.00 53.34 175 LEU A N 1
ATOM 1349 C CA . LEU A 1 175 ? -30.433 -25.912 49.365 1.00 53.34 175 LEU A CA 1
ATOM 1350 C C . LEU A 1 175 ? -30.446 -24.378 49.474 1.00 53.34 175 LEU A C 1
ATOM 1352 O O . LEU A 1 175 ? -29.562 -23.827 50.122 1.00 53.34 175 LEU A O 1
ATOM 1356 N N . PHE A 1 176 ? -31.462 -23.673 48.960 1.00 57.59 176 PHE A N 1
ATOM 1357 C CA . PHE A 1 176 ? -31.520 -22.202 49.078 1.00 57.59 176 PHE A CA 1
ATOM 1358 C C . PHE A 1 176 ? -32.743 -21.634 49.815 1.00 57.59 176 PHE A C 1
ATOM 1360 O O . PHE A 1 176 ? -32.903 -20.418 49.894 1.00 57.59 176 PHE A O 1
ATOM 1367 N N . SER A 1 177 ? -33.543 -22.469 50.483 1.00 52.97 177 SER A N 1
ATOM 1368 C CA . SER A 1 177 ? -34.545 -22.004 51.458 1.00 52.97 177 SER A CA 1
ATOM 1369 C C . SER A 1 177 ? -33.980 -21.984 52.883 1.00 52.97 177 SER A C 1
ATOM 1371 O O . SER A 1 177 ? -34.486 -22.665 53.765 1.00 52.97 177 SER A O 1
ATOM 1373 N N . SER A 1 178 ? -32.910 -21.218 53.127 1.00 50.69 178 SER A N 1
ATOM 1374 C CA . SER A 1 178 ? -32.497 -20.859 54.498 1.00 50.69 178 SER A CA 1
ATOM 1375 C C . SER A 1 178 ? -31.577 -19.632 54.543 1.00 50.69 178 SER A C 1
ATOM 1377 O O . SER A 1 178 ? -30.421 -19.694 54.964 1.00 50.69 178 SER A O 1
ATOM 1379 N N . ARG A 1 179 ? -32.090 -18.468 54.131 1.00 46.66 179 ARG A N 1
ATOM 1380 C CA . ARG A 1 179 ? -31.577 -17.178 54.630 1.00 46.66 179 ARG A CA 1
ATOM 1381 C C . ARG A 1 179 ? -32.606 -16.051 54.509 1.00 46.66 179 ARG A C 1
ATOM 1383 O O . ARG A 1 179 ? -32.322 -14.973 54.007 1.00 46.66 179 ARG A O 1
ATOM 1390 N N . THR A 1 180 ? -33.811 -16.263 55.027 1.00 53.38 180 THR A N 1
ATOM 1391 C CA . THR A 1 180 ? -34.715 -15.153 55.353 1.00 53.38 180 THR A CA 1
ATOM 1392 C C . THR A 1 180 ? -34.312 -14.562 56.705 1.00 53.38 180 THR A C 1
ATOM 1394 O O . THR A 1 180 ? -34.783 -15.031 57.739 1.00 53.38 180 THR A O 1
ATOM 1397 N N . ARG A 1 181 ? -33.406 -13.573 56.699 1.00 50.84 181 ARG A N 1
ATOM 1398 C CA . ARG A 1 181 ? -33.282 -12.498 57.716 1.00 50.84 181 ARG A CA 1
ATOM 1399 C C . ARG A 1 181 ? -32.148 -11.532 57.341 1.00 50.84 181 ARG A C 1
ATOM 1401 O O . ARG A 1 181 ? -31.091 -11.555 57.953 1.00 50.84 181 ARG A O 1
ATOM 1408 N N . ALA A 1 182 ? -32.385 -10.729 56.300 1.00 50.16 182 ALA A N 1
ATOM 1409 C CA . ALA A 1 182 ? -31.798 -9.397 56.066 1.00 50.16 182 ALA A CA 1
ATOM 1410 C C . ALA A 1 182 ? -32.375 -8.777 54.767 1.00 50.16 182 ALA A C 1
ATOM 1412 O O . ALA A 1 182 ? -31.639 -8.287 53.919 1.00 50.16 182 ALA A O 1
ATOM 1413 N N . SER A 1 183 ? -33.694 -8.840 54.548 1.00 54.97 183 SER A N 1
ATOM 1414 C CA . SER A 1 183 ? -34.323 -8.258 53.349 1.00 54.97 183 SER A CA 1
ATOM 1415 C C . SER A 1 183 ? -34.857 -6.866 53.663 1.00 54.97 183 SER A C 1
ATOM 1417 O O . SER A 1 183 ? -35.951 -6.710 54.193 1.00 54.97 183 SER A O 1
ATOM 1419 N N . GLY A 1 184 ? -34.047 -5.867 53.337 1.00 54.16 184 GLY A N 1
ATOM 1420 C CA . GLY A 1 184 ? -34.430 -4.454 53.293 1.00 54.16 184 GLY A CA 1
ATOM 1421 C C . GLY A 1 184 ? -33.573 -3.657 52.306 1.00 54.16 184 GLY A C 1
ATOM 1422 O O . GLY A 1 184 ? -34.044 -2.673 51.749 1.00 54.16 184 GLY A O 1
ATOM 1423 N N . ASP A 1 185 ? -32.353 -4.130 52.025 1.00 56.91 185 ASP A N 1
ATOM 1424 C CA . ASP A 1 185 ? -31.380 -3.434 51.172 1.00 56.91 185 ASP A CA 1
ATOM 1425 C C . ASP A 1 185 ? -31.038 -4.199 49.872 1.00 56.91 185 ASP A C 1
ATOM 1427 O O . ASP A 1 185 ? -30.856 -3.601 48.817 1.00 56.91 185 ASP A O 1
ATOM 1431 N N . SER A 1 186 ? -31.083 -5.538 49.882 1.00 60.94 186 SER A N 1
ATOM 1432 C CA . SER A 1 186 ? -30.713 -6.379 48.725 1.00 60.94 186 SER A CA 1
ATOM 1433 C C . SER A 1 186 ? -31.650 -6.278 47.510 1.00 60.94 186 SER A C 1
ATOM 1435 O O . SER A 1 186 ? -31.245 -6.629 46.405 1.00 60.94 186 SER A O 1
ATOM 1437 N N . GLY A 1 187 ? -32.889 -5.806 47.691 1.00 62.28 187 GLY A N 1
ATOM 1438 C CA . GLY A 1 187 ? -33.839 -5.600 46.589 1.00 62.28 187 GLY A CA 1
ATOM 1439 C C . GLY A 1 187 ? -33.430 -4.447 45.670 1.00 62.28 187 GLY A C 1
ATOM 1440 O O . GLY A 1 187 ? -33.535 -4.576 44.457 1.00 62.28 187 GLY A O 1
ATOM 1441 N N . LYS A 1 188 ? -32.859 -3.374 46.237 1.00 69.88 188 LYS A N 1
ATOM 1442 C CA . LYS A 1 188 ? -32.361 -2.220 45.473 1.00 69.88 188 LYS A CA 1
ATOM 1443 C C . LYS A 1 188 ? -31.157 -2.594 44.611 1.00 69.88 188 LYS A C 1
ATOM 1445 O O . LYS A 1 188 ? -31.059 -2.166 43.468 1.00 69.88 188 LYS A O 1
ATOM 1450 N N . SER A 1 189 ? -30.268 -3.437 45.134 1.00 74.06 189 SER A N 1
ATOM 1451 C CA . SER A 1 189 ? -29.098 -3.917 44.392 1.00 74.06 189 SER A CA 1
ATOM 1452 C C . SER A 1 189 ? -29.476 -4.897 43.279 1.00 74.06 189 SER A C 1
ATOM 1454 O O . SER A 1 189 ? -28.864 -4.869 42.219 1.00 74.06 189 SER A O 1
ATOM 1456 N N . GLN A 1 190 ? -30.488 -5.749 43.481 1.00 78.12 190 GLN A N 1
ATOM 1457 C CA . GLN A 1 190 ? -30.987 -6.630 42.418 1.00 78.12 190 GLN A CA 1
ATOM 1458 C C . GLN A 1 190 ? -31.724 -5.855 41.322 1.00 78.12 190 GLN A C 1
ATOM 1460 O O . GLN A 1 190 ? -31.521 -6.137 40.145 1.00 78.12 190 GLN A O 1
ATOM 1465 N N . GLU A 1 191 ? -32.530 -4.860 41.693 1.00 79.56 191 GLU A N 1
ATOM 1466 C CA . GLU A 1 191 ? -33.205 -3.977 40.738 1.00 79.56 191 GLU A CA 1
ATOM 1467 C C . GLU A 1 191 ? -32.188 -3.186 39.898 1.00 79.56 191 GLU A C 1
ATOM 1469 O O . GLU A 1 191 ? -32.275 -3.200 38.671 1.00 79.56 191 GLU A O 1
ATOM 1474 N N . ALA A 1 192 ? -31.143 -2.636 40.528 1.00 82.69 192 ALA A N 1
ATOM 1475 C CA . ALA A 1 192 ? -30.049 -1.953 39.834 1.00 82.69 192 ALA A CA 1
ATOM 1476 C C . ALA A 1 192 ? -29.245 -2.879 38.896 1.00 82.69 192 ALA A C 1
ATOM 1478 O O . ALA A 1 192 ? -28.827 -2.459 37.819 1.00 82.69 192 ALA A O 1
ATOM 1479 N N . LEU A 1 193 ? -29.038 -4.150 39.265 1.00 84.69 193 LEU A N 1
ATOM 1480 C CA . LEU A 1 193 ? -28.358 -5.128 38.402 1.00 84.69 193 LEU A CA 1
ATOM 1481 C C . LEU A 1 193 ? -29.201 -5.519 37.179 1.00 84.69 193 LEU A C 1
ATOM 1483 O O . LEU A 1 193 ? -28.661 -5.698 36.087 1.00 84.69 193 LEU A O 1
ATOM 1487 N N . LEU A 1 194 ? -30.519 -5.648 37.340 1.00 87.00 194 LEU A N 1
ATOM 1488 C CA . LEU A 1 194 ? -31.426 -5.936 36.226 1.00 87.00 194 LEU A CA 1
ATOM 1489 C C . LEU A 1 194 ? -31.557 -4.734 35.282 1.00 87.00 194 LEU A C 1
ATOM 1491 O O . LEU A 1 194 ? -31.577 -4.917 34.064 1.00 87.00 194 LEU A O 1
ATOM 1495 N N . GLU A 1 195 ? -31.594 -3.517 35.828 1.00 88.81 195 GLU A N 1
ATOM 1496 C CA . GLU A 1 195 ? -31.551 -2.278 35.047 1.00 88.81 195 GLU A CA 1
ATOM 1497 C C . GLU A 1 195 ? -30.242 -2.174 34.251 1.00 88.81 195 GLU A C 1
ATOM 1499 O O . GLU A 1 195 ? -30.272 -1.940 33.043 1.00 88.81 195 GLU A O 1
ATOM 1504 N N . HIS A 1 196 ? -29.102 -2.466 34.885 1.00 90.31 196 HIS A N 1
ATOM 1505 C CA . HIS A 1 196 ? -27.798 -2.504 34.224 1.00 90.31 196 HIS A CA 1
ATOM 1506 C C . HIS A 1 196 ? -27.769 -3.491 33.049 1.00 90.31 196 HIS A C 1
ATOM 1508 O O . HIS A 1 196 ? -27.382 -3.123 31.941 1.00 90.31 196 HIS A O 1
ATOM 1514 N N . HIS A 1 197 ? -28.248 -4.723 33.246 1.00 90.88 197 HIS A N 1
ATOM 1515 C CA . HIS A 1 197 ? -28.325 -5.704 32.160 1.00 90.88 197 HIS A CA 1
ATOM 1516 C C . HIS A 1 197 ? -29.242 -5.263 31.018 1.00 90.88 197 HIS A C 1
ATOM 1518 O O . HIS A 1 197 ? -28.959 -5.557 29.856 1.00 90.88 197 HIS A O 1
ATOM 1524 N N . ARG A 1 198 ? -30.331 -4.549 31.318 1.00 91.00 198 ARG A N 1
ATOM 1525 C CA . ARG A 1 198 ? -31.221 -4.013 30.287 1.00 91.00 198 ARG A CA 1
ATOM 1526 C C . ARG A 1 198 ? -30.531 -2.928 29.458 1.00 91.00 198 ARG A C 1
ATOM 1528 O O . ARG A 1 198 ? -30.619 -2.962 28.234 1.00 91.00 198 ARG A O 1
ATOM 1535 N N . ILE A 1 199 ? -29.788 -2.035 30.108 1.00 94.25 199 ILE A N 1
ATOM 1536 C CA . ILE A 1 199 ? -29.005 -0.987 29.441 1.00 94.25 199 ILE A CA 1
ATOM 1537 C C . ILE A 1 199 ? -27.894 -1.602 28.581 1.00 94.25 199 ILE A C 1
ATOM 1539 O O . ILE A 1 199 ? -27.690 -1.185 27.440 1.00 94.25 199 ILE A O 1
ATOM 1543 N N . GLU A 1 200 ? -27.202 -2.628 29.081 1.00 94.56 200 GLU A N 1
ATOM 1544 C CA . GLU A 1 200 ? -26.191 -3.345 28.300 1.00 94.56 200 GLU A CA 1
ATOM 1545 C C . GLU A 1 200 ? -26.792 -4.014 27.064 1.00 94.56 200 GLU A C 1
ATOM 1547 O O . GLU A 1 200 ? -26.218 -3.919 25.983 1.00 94.56 200 GLU A O 1
ATOM 1552 N N . GLN A 1 201 ? -27.960 -4.651 27.187 1.00 94.31 201 GLN A N 1
ATOM 1553 C CA . GLN A 1 201 ? -28.640 -5.271 26.048 1.00 94.31 201 GLN A CA 1
ATOM 1554 C C . GLN A 1 201 ? -29.073 -4.238 25.001 1.00 94.31 201 GLN A C 1
ATOM 1556 O O . GLN A 1 201 ? -28.904 -4.469 23.801 1.00 94.31 201 GLN A O 1
ATOM 1561 N N . GLU A 1 202 ? -29.576 -3.082 25.433 1.00 94.38 202 GLU A N 1
ATOM 1562 C CA . GLU A 1 202 ? -29.907 -1.972 24.536 1.00 94.38 202 GLU A CA 1
ATOM 1563 C C . GLU A 1 202 ? -28.643 -1.434 23.835 1.00 94.38 202 GLU A C 1
ATOM 1565 O O . GLU A 1 202 ? -28.631 -1.282 22.609 1.00 94.38 202 GLU A O 1
ATOM 1570 N N . SER A 1 203 ? -27.537 -1.267 24.564 1.00 94.31 203 SER A N 1
ATOM 1571 C CA . SER A 1 203 ? -26.230 -0.873 24.016 1.00 94.31 203 SER A CA 1
ATOM 1572 C C . SER A 1 203 ? -25.686 -1.883 22.993 1.00 94.31 203 SER A C 1
ATOM 1574 O O . SER A 1 203 ? -25.257 -1.519 21.896 1.00 94.31 203 SER A O 1
ATOM 1576 N N . LEU A 1 204 ? -25.782 -3.181 23.283 1.00 93.31 204 LEU A N 1
ATOM 1577 C CA . LEU A 1 204 ? -25.317 -4.234 22.379 1.00 93.31 204 LEU A CA 1
ATOM 1578 C C . LEU A 1 204 ? -26.174 -4.296 21.108 1.00 93.31 204 LEU A C 1
ATOM 1580 O O . LEU A 1 204 ? -25.647 -4.457 20.006 1.00 93.31 204 LEU A O 1
ATOM 1584 N N . SER A 1 205 ? -27.488 -4.093 21.241 1.00 95.88 205 SER A N 1
ATOM 1585 C CA . SER A 1 205 ? -28.403 -4.033 20.097 1.00 95.88 205 SER A CA 1
ATOM 1586 C C . SER A 1 205 ? -28.126 -2.827 19.194 1.00 95.88 205 SER A C 1
ATOM 1588 O O . SER A 1 205 ? -28.109 -2.964 17.968 1.00 95.88 205 SER A O 1
ATOM 1590 N N . THR A 1 206 ? -27.844 -1.660 19.782 1.00 95.81 206 THR A N 1
ATOM 1591 C CA . THR A 1 206 ? -27.523 -0.442 19.029 1.00 95.81 206 THR A CA 1
ATOM 1592 C C . THR A 1 206 ? -26.170 -0.566 18.339 1.00 95.81 206 THR A C 1
ATOM 1594 O O . THR A 1 206 ? -26.067 -0.223 17.162 1.00 95.81 206 THR A O 1
ATOM 1597 N N . SER A 1 207 ? -25.173 -1.156 19.006 1.00 95.06 207 SER A N 1
ATOM 1598 C CA . SER A 1 207 ? -23.874 -1.476 18.408 1.00 95.06 207 SER A CA 1
ATOM 1599 C C . SER A 1 207 ? -24.001 -2.440 17.226 1.00 95.06 207 SER A C 1
ATOM 1601 O O . SER A 1 207 ? -23.433 -2.180 16.167 1.00 95.06 207 SER A O 1
ATOM 1603 N N . LEU A 1 208 ? -24.791 -3.513 17.347 1.00 96.75 208 LEU A N 1
ATOM 1604 C CA . LEU A 1 208 ? -25.002 -4.469 16.254 1.00 96.75 208 LEU A CA 1
ATOM 1605 C C . LEU A 1 208 ? -25.678 -3.799 15.053 1.00 96.75 208 LEU A C 1
ATOM 1607 O O . LEU A 1 208 ? -25.282 -4.024 13.909 1.00 96.75 208 LEU A O 1
ATOM 1611 N N . LEU A 1 209 ? -26.665 -2.940 15.303 1.00 96.56 209 LEU A N 1
ATOM 1612 C CA . LEU A 1 209 ? -27.368 -2.203 14.256 1.00 96.56 209 LEU A CA 1
ATOM 1613 C C . LEU A 1 209 ? -26.435 -1.196 13.561 1.00 96.56 209 LEU A C 1
ATOM 1615 O O . LEU A 1 209 ? -26.427 -1.109 12.332 1.00 96.56 209 LEU A O 1
ATOM 1619 N N . GLU A 1 210 ? -25.610 -0.475 14.320 1.00 95.81 210 GLU A N 1
ATOM 1620 C CA . GLU A 1 210 ? -24.615 0.455 13.776 1.00 95.81 210 GLU A CA 1
ATOM 1621 C C . GLU A 1 210 ? -23.549 -0.280 12.956 1.00 95.81 210 GLU A C 1
ATOM 1623 O O . GLU A 1 210 ? -23.233 0.117 11.835 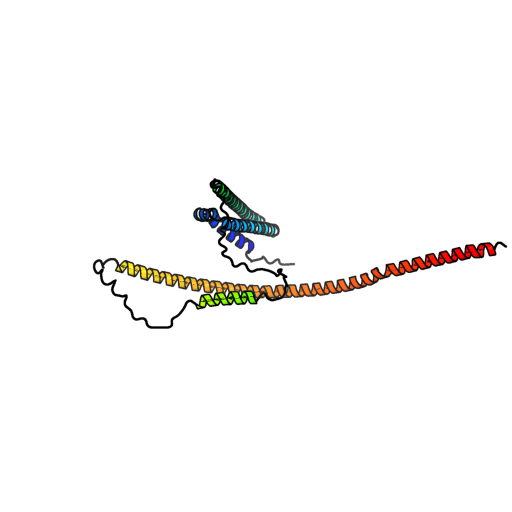1.00 95.81 210 GLU A O 1
ATOM 1628 N N . MET A 1 211 ? -23.074 -1.423 13.446 1.00 92.44 211 MET A N 1
ATOM 1629 C CA . MET A 1 211 ? -22.102 -2.251 12.739 1.00 92.44 211 MET A CA 1
ATOM 1630 C C . MET A 1 211 ? -22.703 -2.855 11.463 1.00 92.44 211 MET A C 1
ATOM 1632 O O . MET A 1 211 ? -22.051 -2.875 10.422 1.00 92.44 211 MET A O 1
ATOM 1636 N N . ALA A 1 212 ? -23.972 -3.271 11.491 1.00 96.12 212 ALA A N 1
ATOM 1637 C CA . ALA A 1 212 ? -24.689 -3.728 10.304 1.00 96.12 212 ALA A CA 1
ATOM 1638 C C . ALA A 1 212 ? -24.880 -2.599 9.275 1.00 96.12 212 ALA A C 1
ATOM 1640 O O . ALA A 1 212 ? -24.732 -2.824 8.070 1.00 96.12 212 ALA A O 1
ATOM 1641 N N . LYS A 1 213 ? -25.163 -1.368 9.725 1.00 95.00 213 LYS A N 1
ATOM 1642 C CA . LYS A 1 213 ? -25.206 -0.183 8.852 1.00 95.00 213 LYS A CA 1
ATOM 1643 C C . LYS A 1 213 ? -23.841 0.104 8.241 1.00 95.00 213 LYS A C 1
ATOM 1645 O O . LYS A 1 213 ? -23.768 0.335 7.035 1.00 95.00 213 LYS A O 1
ATOM 1650 N N . GLN A 1 214 ? -22.780 0.046 9.038 1.00 95.81 214 GLN A N 1
ATOM 1651 C CA . GLN A 1 214 ? -21.414 0.256 8.575 1.00 95.81 214 GLN A CA 1
ATOM 1652 C C . GLN A 1 214 ? -21.007 -0.813 7.556 1.00 95.81 214 GLN A C 1
ATOM 1654 O O . GLN A 1 214 ? -20.494 -0.478 6.492 1.00 95.81 214 GLN A O 1
ATOM 1659 N N . LEU A 1 215 ? -21.314 -2.085 7.816 1.00 95.94 215 LEU A N 1
ATOM 1660 C CA . LEU A 1 215 ? -21.056 -3.182 6.884 1.00 95.94 215 LEU A CA 1
ATOM 1661 C C . LEU A 1 215 ? -21.826 -2.993 5.570 1.00 95.94 215 LEU A C 1
ATOM 1663 O O . LEU A 1 215 ? -21.275 -3.190 4.489 1.00 95.94 215 LEU A O 1
ATOM 1667 N N . LYS A 1 216 ? -23.085 -2.544 5.637 1.00 96.38 216 LYS A N 1
ATOM 1668 C CA . LYS A 1 216 ? -23.872 -2.205 4.444 1.00 96.38 216 LYS A CA 1
ATOM 1669 C C . LYS A 1 216 ? -23.251 -1.042 3.669 1.00 96.38 216 LYS A C 1
ATOM 1671 O O . LYS A 1 216 ? -23.158 -1.116 2.448 1.00 96.38 216 LYS A O 1
ATOM 1676 N N . GLN A 1 217 ? -22.818 0.016 4.351 1.00 96.25 217 GLN A N 1
ATOM 1677 C CA . GLN A 1 217 ? -22.130 1.145 3.717 1.00 96.25 217 GLN A CA 1
ATOM 1678 C C . GLN A 1 217 ? -20.829 0.699 3.047 1.00 96.25 217 GLN A C 1
ATOM 1680 O O . GLN A 1 217 ? -20.557 1.095 1.917 1.00 96.25 217 GLN A O 1
ATOM 1685 N N . GLN A 1 218 ? -20.067 -0.179 3.702 1.00 92.69 218 GLN A N 1
ATOM 1686 C CA . GLN A 1 218 ? -18.863 -0.776 3.133 1.00 92.69 218 GLN A CA 1
ATOM 1687 C C . GLN A 1 218 ? -19.175 -1.650 1.915 1.00 92.69 218 GLN A C 1
ATOM 1689 O O . GLN A 1 218 ? -18.460 -1.563 0.924 1.00 92.69 218 GLN A O 1
ATOM 1694 N N . SER A 1 219 ? -20.259 -2.429 1.938 1.00 95.38 219 SER A N 1
ATOM 1695 C CA . SER A 1 219 ? -20.694 -3.222 0.782 1.00 95.38 219 SER A CA 1
ATOM 1696 C C . SER A 1 219 ? -21.100 -2.338 -0.399 1.00 95.38 219 SER A C 1
ATOM 1698 O O . SER A 1 219 ? -20.699 -2.618 -1.522 1.00 95.38 219 SER A O 1
ATOM 1700 N N . VAL A 1 220 ? -21.827 -1.243 -0.161 1.00 95.75 220 VAL A N 1
ATOM 1701 C CA . VAL A 1 220 ? -22.178 -0.279 -1.219 1.00 95.75 220 VAL A CA 1
ATOM 1702 C C . VAL A 1 220 ? -20.927 0.397 -1.779 1.00 95.75 220 VAL A C 1
ATOM 1704 O O . VAL A 1 220 ? -20.784 0.520 -2.992 1.00 95.75 220 VAL A O 1
ATOM 1707 N N . HIS A 1 221 ? -19.997 0.797 -0.910 1.00 94.38 221 HIS A N 1
ATOM 1708 C CA . HIS A 1 221 ? -18.724 1.369 -1.333 1.00 94.38 221 HIS A CA 1
ATOM 1709 C C . HIS A 1 221 ? -17.922 0.379 -2.186 1.00 94.38 221 HIS A C 1
ATOM 1711 O O . HIS A 1 221 ? -17.446 0.744 -3.255 1.00 94.38 221 HIS A O 1
ATOM 1717 N N . PHE A 1 222 ? -17.833 -0.881 -1.757 1.00 94.25 222 PHE A N 1
ATOM 1718 C CA . PHE A 1 222 ? -17.183 -1.945 -2.517 1.00 94.25 222 PHE A CA 1
ATOM 1719 C C . PHE A 1 222 ? -17.846 -2.163 -3.883 1.00 94.25 222 PHE A C 1
ATOM 1721 O O . PHE A 1 222 ? -17.145 -2.306 -4.880 1.00 94.25 222 PHE A O 1
ATOM 1728 N N . GLN A 1 223 ? -19.178 -2.100 -3.961 1.00 95.38 223 GLN A N 1
ATOM 1729 C CA . GLN A 1 223 ? -19.905 -2.191 -5.228 1.00 95.38 223 GLN A CA 1
ATOM 1730 C C . GLN A 1 223 ? -19.540 -1.052 -6.189 1.00 95.38 223 GLN A C 1
ATOM 1732 O O . GLN A 1 223 ? -19.275 -1.303 -7.362 1.00 95.38 223 GLN A O 1
ATOM 1737 N N . ASN A 1 224 ? -19.468 0.180 -5.681 1.00 93.38 224 ASN A N 1
ATOM 1738 C CA . ASN A 1 224 ? -19.088 1.349 -6.475 1.00 93.38 224 ASN A CA 1
ATOM 1739 C C . ASN A 1 224 ? -17.617 1.281 -6.920 1.00 93.38 224 ASN A C 1
ATOM 1741 O O . ASN A 1 224 ? -17.293 1.650 -8.047 1.00 93.38 224 ASN A O 1
ATOM 1745 N N . THR A 1 225 ? -16.720 0.788 -6.059 1.00 94.38 225 THR A N 1
ATOM 1746 C CA . THR A 1 225 ? -15.315 0.549 -6.419 1.00 94.38 225 THR A CA 1
ATOM 1747 C C . THR A 1 225 ? -15.202 -0.518 -7.504 1.00 94.38 225 THR A C 1
ATOM 1749 O O . THR A 1 225 ? -14.521 -0.285 -8.494 1.00 94.38 225 THR A O 1
ATOM 1752 N N . LEU A 1 226 ? -15.933 -1.633 -7.392 1.00 95.38 226 LEU A N 1
ATOM 1753 C CA . LEU A 1 226 ? -15.963 -2.668 -8.428 1.00 95.38 226 LEU A CA 1
ATOM 1754 C C . LEU A 1 226 ? -16.471 -2.144 -9.775 1.00 95.38 226 LEU A C 1
ATOM 1756 O O . LEU A 1 226 ? -15.993 -2.576 -10.822 1.00 95.38 226 LEU A O 1
ATOM 1760 N N . GLU A 1 227 ? -17.445 -1.235 -9.775 1.00 92.56 227 GLU A N 1
ATOM 1761 C CA . GLU A 1 227 ? -17.932 -0.611 -11.005 1.00 92.56 227 GLU A CA 1
ATOM 1762 C C . GLU A 1 227 ? -16.860 0.273 -11.659 1.00 92.56 227 GLU A C 1
ATOM 1764 O O . GLU A 1 227 ? -16.652 0.196 -12.871 1.00 92.56 227 GLU A O 1
ATOM 1769 N N . GLY A 1 228 ? -16.109 1.031 -10.854 1.00 90.69 228 GLY A N 1
ATOM 1770 C CA . GLY A 1 228 ? -14.936 1.772 -11.321 1.00 90.69 228 GLY A CA 1
ATOM 1771 C C . GLY A 1 228 ? -13.839 0.853 -11.867 1.00 90.69 228 GLY A C 1
ATOM 1772 O O . GLY A 1 228 ? -13.348 1.067 -12.980 1.00 90.69 228 GLY A O 1
ATOM 1773 N N . ASP A 1 229 ? -13.512 -0.213 -11.137 1.00 94.88 229 ASP A N 1
ATOM 1774 C CA . ASP A 1 229 ? -12.463 -1.169 -11.497 1.00 94.88 229 ASP A CA 1
ATOM 1775 C C . ASP A 1 229 ? -12.777 -1.913 -12.797 1.00 94.88 229 ASP A C 1
ATOM 1777 O O . ASP A 1 229 ? -11.867 -2.157 -13.586 1.00 94.88 229 ASP A O 1
ATOM 1781 N N . LYS A 1 230 ? -14.052 -2.205 -13.095 1.00 94.81 230 LYS A N 1
ATOM 1782 C CA . LYS A 1 230 ? -14.454 -2.806 -14.380 1.00 94.81 230 LYS A CA 1
ATOM 1783 C C . LYS A 1 230 ? -14.000 -1.981 -15.581 1.00 94.81 230 LYS A C 1
ATOM 1785 O O . LYS A 1 230 ? -13.483 -2.550 -16.536 1.00 94.81 230 LYS A O 1
ATOM 1790 N N . SER A 1 231 ? -14.146 -0.658 -15.522 1.00 91.94 231 SER A N 1
ATOM 1791 C CA . SER A 1 231 ? -13.737 0.228 -16.622 1.00 91.94 231 SER A CA 1
ATOM 1792 C C . SER A 1 231 ? -12.215 0.270 -16.811 1.00 91.94 231 SER A C 1
ATOM 1794 O O . SER A 1 231 ? -11.710 0.379 -17.930 1.00 91.94 231 SER A O 1
ATOM 1796 N N . ILE A 1 232 ? -11.463 0.139 -15.715 1.00 92.38 232 ILE A N 1
ATOM 1797 C CA . ILE A 1 232 ? -10.000 0.052 -15.738 1.00 92.38 232 ILE A CA 1
ATOM 1798 C C . ILE A 1 232 ? -9.576 -1.302 -16.302 1.00 92.38 232 ILE A C 1
ATOM 1800 O O . ILE A 1 232 ? -8.656 -1.365 -17.113 1.00 92.38 232 ILE A O 1
ATOM 1804 N N . LEU A 1 233 ? -10.263 -2.371 -15.902 1.00 95.94 233 LEU A N 1
ATOM 1805 C CA . LEU A 1 233 ? -10.005 -3.729 -16.357 1.00 95.94 233 LEU A CA 1
ATOM 1806 C C . LEU A 1 233 ? -10.290 -3.859 -17.857 1.00 95.94 233 LEU A C 1
ATOM 1808 O O . LEU A 1 233 ? -9.465 -4.406 -18.578 1.00 95.94 233 LEU A O 1
ATOM 1812 N N . GLU A 1 234 ? -11.373 -3.261 -18.352 1.00 94.94 234 GLU A N 1
ATOM 1813 C CA . GLU A 1 234 ? -11.671 -3.169 -19.786 1.00 94.94 234 GLU A CA 1
ATOM 1814 C C . GLU A 1 234 ? -10.578 -2.404 -20.547 1.00 94.94 234 GLU A C 1
ATOM 1816 O O . GLU A 1 234 ? -10.064 -2.895 -21.551 1.00 94.94 234 GLU A O 1
ATOM 1821 N N . ARG A 1 235 ? -10.121 -1.259 -20.022 1.00 91.56 235 ARG A N 1
ATOM 1822 C CA . ARG A 1 235 ? -9.008 -0.500 -20.618 1.00 91.56 235 ARG A CA 1
ATOM 1823 C C . ARG A 1 235 ? -7.686 -1.270 -20.596 1.00 91.56 235 ARG A C 1
ATOM 1825 O O . ARG A 1 235 ? -6.889 -1.153 -21.525 1.00 91.56 235 ARG A O 1
ATOM 1832 N N . ALA A 1 236 ? -7.422 -2.023 -19.533 1.00 95.12 236 ALA A N 1
ATOM 1833 C CA . ALA A 1 236 ? -6.236 -2.862 -19.419 1.00 95.12 236 ALA A CA 1
ATOM 1834 C C . ALA A 1 236 ? -6.291 -4.030 -20.412 1.00 95.12 236 ALA A C 1
ATOM 1836 O O . ALA A 1 236 ? -5.277 -4.332 -21.035 1.00 95.12 236 ALA A O 1
ATOM 1837 N N . VAL A 1 237 ? -7.467 -4.632 -20.610 1.00 94.31 237 VAL A N 1
ATOM 1838 C CA . VAL A 1 237 ? -7.702 -5.666 -21.626 1.00 94.31 237 VAL A CA 1
ATOM 1839 C C . VAL A 1 237 ? -7.511 -5.094 -23.029 1.00 94.31 237 VAL A C 1
ATOM 1841 O O . VAL A 1 237 ? -6.775 -5.684 -23.812 1.00 94.31 237 VAL A O 1
ATOM 1844 N N . GLU A 1 238 ? -8.069 -3.921 -23.332 1.00 93.75 238 GLU A N 1
ATOM 1845 C CA . GLU A 1 238 ? -7.874 -3.250 -24.626 1.00 93.75 238 GLU A CA 1
ATOM 1846 C C . GLU A 1 238 ? -6.397 -2.878 -24.858 1.00 93.75 238 GLU A C 1
ATOM 1848 O O . GLU A 1 238 ? -5.853 -3.054 -25.950 1.00 93.75 238 GLU A O 1
ATOM 1853 N N . GLY A 1 239 ? -5.707 -2.398 -23.820 1.00 94.50 239 GLY A N 1
ATOM 1854 C CA . GLY A 1 239 ? -4.277 -2.093 -23.871 1.00 94.50 239 GLY A CA 1
ATOM 1855 C C . GLY A 1 239 ? -3.411 -3.337 -24.075 1.00 94.50 239 GLY A C 1
ATOM 1856 O O . GLY A 1 239 ? -2.437 -3.289 -24.832 1.00 94.50 239 GLY A O 1
ATOM 1857 N N . LEU A 1 240 ? -3.774 -4.451 -23.437 1.00 94.94 240 LEU A N 1
ATOM 1858 C CA . LEU A 1 240 ? -3.114 -5.738 -23.609 1.00 94.94 240 LEU A CA 1
ATOM 1859 C C . LEU A 1 240 ? -3.353 -6.281 -25.015 1.00 94.94 240 LEU A C 1
ATOM 1861 O O . LEU A 1 240 ? -2.381 -6.632 -25.672 1.00 94.94 240 LEU A O 1
ATOM 1865 N N . ASP A 1 241 ? -4.587 -6.267 -25.514 1.00 94.69 241 ASP A N 1
ATOM 1866 C CA . ASP A 1 241 ? -4.919 -6.695 -26.876 1.00 94.69 241 ASP A CA 1
ATOM 1867 C C . ASP A 1 241 ? -4.126 -5.878 -27.909 1.00 94.69 241 ASP A C 1
ATOM 1869 O O . ASP A 1 241 ? -3.377 -6.423 -28.723 1.00 94.69 241 ASP A O 1
ATOM 1873 N N . LYS A 1 242 ? -4.116 -4.547 -27.764 1.00 92.50 242 LYS A N 1
ATOM 1874 C CA . LYS A 1 242 ? -3.305 -3.648 -28.598 1.00 92.50 242 LYS A CA 1
ATOM 1875 C C . LYS A 1 242 ? -1.803 -3.938 -28.516 1.00 92.50 242 LYS A C 1
ATOM 1877 O O . LYS A 1 242 ? -1.105 -3.841 -29.526 1.00 92.50 242 LYS A O 1
ATOM 1882 N N . SER A 1 243 ? -1.297 -4.286 -27.334 1.00 93.12 243 SER A N 1
ATOM 1883 C CA . SER A 1 243 ? 0.100 -4.683 -27.134 1.00 93.12 243 SER A CA 1
ATOM 1884 C C . SER A 1 243 ? 0.403 -6.023 -27.803 1.00 93.12 243 SER A C 1
ATOM 1886 O O . SER A 1 243 ? 1.402 -6.133 -28.510 1.00 93.12 243 SER A O 1
ATOM 1888 N N . THR A 1 244 ? -0.474 -7.020 -27.659 1.00 92.19 244 THR A N 1
ATOM 1889 C CA . THR A 1 244 ? -0.316 -8.332 -28.300 1.00 92.19 244 THR A CA 1
ATOM 1890 C C . THR A 1 244 ? -0.322 -8.212 -29.818 1.00 92.19 244 THR A C 1
ATOM 1892 O O . THR A 1 244 ? 0.564 -8.757 -30.470 1.00 92.19 244 THR A O 1
ATOM 1895 N N . LEU A 1 245 ? -1.217 -7.396 -30.377 1.00 92.00 245 LEU A N 1
ATOM 1896 C CA . LEU A 1 245 ? -1.313 -7.141 -31.812 1.00 92.00 245 LEU A CA 1
ATOM 1897 C C . LEU A 1 245 ? -0.097 -6.348 -32.325 1.00 92.00 245 LEU A C 1
ATOM 1899 O O . LEU A 1 245 ? 0.452 -6.643 -33.388 1.00 92.00 245 LEU A O 1
ATOM 1903 N N . GLY A 1 246 ? 0.396 -5.383 -31.540 1.00 92.31 246 GLY A N 1
ATOM 1904 C CA . GLY A 1 246 ? 1.645 -4.671 -31.821 1.00 92.31 246 GLY A CA 1
ATOM 1905 C C . GLY A 1 246 ? 2.879 -5.578 -31.772 1.00 92.31 246 GLY A C 1
ATOM 1906 O O . GLY A 1 246 ? 3.759 -5.475 -32.630 1.00 92.31 246 GLY A O 1
ATOM 1907 N N . MET A 1 247 ? 2.927 -6.497 -30.808 1.00 88.19 247 MET A N 1
ATOM 1908 C CA . MET A 1 247 ? 3.991 -7.486 -30.657 1.00 88.19 247 MET A CA 1
ATOM 1909 C C . MET A 1 247 ? 3.952 -8.527 -31.776 1.00 88.19 247 MET A C 1
ATOM 1911 O O . MET A 1 247 ? 5.005 -8.883 -32.295 1.00 88.19 247 MET A O 1
ATOM 1915 N N . GLU A 1 248 ? 2.772 -8.972 -32.203 1.00 88.62 248 GLU A N 1
ATOM 1916 C CA . GLU A 1 248 ? 2.623 -9.869 -33.347 1.00 88.62 248 GLU A CA 1
ATOM 1917 C C . GLU A 1 248 ? 3.074 -9.182 -34.641 1.00 88.62 248 GLU A C 1
ATOM 1919 O O . GLU A 1 248 ? 3.876 -9.739 -35.389 1.00 88.62 248 GLU A O 1
ATOM 1924 N N . ALA A 1 249 ? 2.661 -7.933 -34.873 1.00 84.50 249 ALA A N 1
ATOM 1925 C CA . ALA A 1 249 ? 3.095 -7.160 -36.035 1.00 84.50 249 ALA A CA 1
ATOM 1926 C C . ALA A 1 249 ? 4.616 -6.910 -36.037 1.00 84.50 249 ALA A C 1
ATOM 1928 O O . ALA A 1 249 ? 5.273 -7.006 -37.081 1.00 84.50 249 ALA A O 1
ATOM 1929 N N . ALA A 1 250 ? 5.202 -6.617 -34.872 1.00 85.00 250 ALA A N 1
ATOM 1930 C CA . ALA A 1 250 ? 6.648 -6.500 -34.710 1.00 85.00 250 ALA A CA 1
ATOM 1931 C C . ALA A 1 250 ? 7.354 -7.851 -34.915 1.00 85.00 250 ALA A C 1
ATOM 1933 O O . ALA A 1 250 ? 8.381 -7.911 -35.591 1.00 85.00 250 ALA A O 1
ATOM 1934 N N . GLY A 1 251 ? 6.775 -8.940 -34.409 1.00 82.75 251 GLY A N 1
ATOM 1935 C CA . GLY A 1 251 ? 7.261 -10.308 -34.565 1.00 82.75 251 GLY A CA 1
ATOM 1936 C C . GLY A 1 251 ? 7.236 -10.778 -36.018 1.00 82.75 251 GLY A C 1
ATOM 1937 O O . GLY A 1 251 ? 8.209 -11.365 -36.483 1.00 82.75 251 GLY A O 1
ATOM 1938 N N . GLN A 1 252 ? 6.194 -10.440 -36.779 1.00 84.56 252 GLN A N 1
ATOM 1939 C CA . GLN A 1 252 ? 6.113 -10.724 -38.212 1.00 84.56 252 GLN A CA 1
ATOM 1940 C C . GLN A 1 252 ? 7.188 -9.952 -38.995 1.00 84.56 252 GLN A C 1
ATOM 1942 O O . GLN A 1 252 ? 7.870 -10.532 -39.839 1.00 84.56 252 GLN A O 1
ATOM 1947 N N . ARG A 1 253 ? 7.414 -8.666 -38.681 1.00 78.25 253 ARG A N 1
ATOM 1948 C CA . ARG A 1 253 ? 8.472 -7.848 -39.314 1.00 78.25 253 ARG A CA 1
ATOM 1949 C C . ARG A 1 253 ? 9.884 -8.297 -38.934 1.00 78.25 253 ARG A C 1
ATOM 1951 O O . ARG A 1 253 ? 10.786 -8.275 -39.766 1.00 78.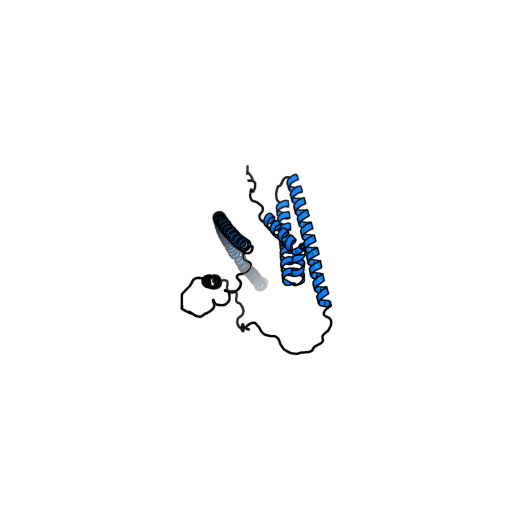25 253 ARG A O 1
ATOM 1958 N N . MET A 1 254 ? 10.090 -8.736 -37.697 1.00 74.44 254 MET A N 1
ATOM 1959 C CA . MET A 1 254 ? 11.376 -9.271 -37.252 1.00 74.44 254 MET A CA 1
ATOM 1960 C C . MET A 1 254 ? 11.619 -10.686 -37.789 1.00 74.44 254 MET A C 1
ATOM 1962 O O . MET A 1 254 ? 12.746 -11.026 -38.137 1.00 74.44 254 MET A O 1
ATOM 1966 N N . GLY A 1 255 ? 10.567 -11.492 -37.934 1.00 75.44 255 GLY A N 1
ATOM 1967 C CA . GLY A 1 255 ? 10.619 -12.822 -38.538 1.00 75.44 255 GLY A CA 1
ATOM 1968 C C . GLY A 1 255 ? 10.974 -12.785 -40.026 1.00 75.44 255 GLY A C 1
ATOM 1969 O O . GLY A 1 255 ? 11.784 -13.593 -40.485 1.00 75.44 255 GLY A O 1
ATOM 1970 N N . THR A 1 256 ? 10.449 -11.815 -40.782 1.00 72.62 256 THR A N 1
ATOM 1971 C CA . THR A 1 256 ? 10.837 -11.620 -42.190 1.00 72.62 256 THR A CA 1
ATOM 1972 C C . THR A 1 256 ? 12.277 -11.128 -42.322 1.00 72.62 256 THR A C 1
ATOM 1974 O O . THR A 1 256 ? 13.016 -11.649 -43.160 1.00 72.62 256 THR A O 1
ATOM 1977 N N . LEU A 1 257 ? 12.716 -10.207 -41.456 1.00 71.69 257 LEU A N 1
ATOM 1978 C CA . LEU A 1 257 ? 14.113 -9.771 -41.402 1.00 71.69 257 LEU A CA 1
ATOM 1979 C C . LEU A 1 257 ? 15.046 -10.921 -41.028 1.00 71.69 257 LEU A C 1
ATOM 1981 O O . LEU A 1 257 ? 16.051 -11.109 -41.700 1.00 71.69 257 LEU A O 1
ATOM 1985 N N . ARG A 1 258 ? 14.687 -11.753 -40.047 1.00 70.94 258 ARG A N 1
ATOM 1986 C CA . ARG A 1 258 ? 15.471 -12.933 -39.667 1.00 70.94 258 ARG A CA 1
ATOM 1987 C C . ARG A 1 258 ? 15.636 -13.909 -40.833 1.00 70.94 258 ARG A C 1
ATOM 1989 O O . ARG A 1 258 ? 16.737 -14.383 -41.092 1.00 70.94 258 ARG A O 1
ATOM 1996 N N . ARG A 1 259 ? 14.576 -14.155 -41.605 1.00 67.31 259 ARG A N 1
ATOM 1997 C CA . ARG A 1 259 ? 14.654 -15.024 -42.790 1.00 67.31 259 ARG A CA 1
ATOM 1998 C C . ARG A 1 259 ? 15.507 -14.417 -43.915 1.00 67.31 259 ARG A C 1
ATOM 2000 O O . ARG A 1 259 ? 16.137 -15.163 -44.662 1.00 67.31 259 ARG A O 1
ATOM 2007 N N . MET A 1 260 ? 15.567 -13.087 -44.023 1.00 59.72 260 MET A N 1
ATOM 2008 C CA . MET A 1 260 ? 16.446 -12.389 -44.973 1.00 59.72 260 MET A CA 1
ATOM 2009 C C . MET A 1 260 ? 17.900 -12.262 -44.493 1.00 59.72 260 MET A C 1
ATOM 2011 O O . MET A 1 260 ? 18.807 -12.249 -45.326 1.00 59.72 260 MET A O 1
ATOM 2015 N N . THR A 1 261 ? 18.156 -12.203 -43.185 1.00 59.44 261 THR A N 1
ATOM 2016 C CA . THR A 1 261 ? 19.511 -12.048 -42.631 1.00 59.44 261 THR A CA 1
ATOM 2017 C C . THR A 1 261 ? 20.221 -13.384 -42.427 1.00 59.44 261 THR A C 1
ATOM 2019 O O . THR A 1 261 ? 21.425 -13.470 -42.658 1.00 59.44 261 THR A O 1
ATOM 2022 N N . GLU A 1 262 ? 19.495 -14.454 -42.105 1.00 63.06 262 GLU A N 1
ATOM 2023 C CA . GLU A 1 262 ? 20.067 -15.790 -41.881 1.00 63.06 262 GLU A CA 1
ATOM 2024 C C . GLU A 1 262 ? 20.404 -16.506 -43.215 1.00 63.06 262 GLU A C 1
ATOM 2026 O O . GLU A 1 262 ? 21.314 -17.330 -43.279 1.00 63.06 262 GLU A O 1
ATOM 2031 N N . GLY A 1 263 ? 19.768 -16.118 -44.332 1.00 61.06 263 GLY A N 1
ATOM 2032 C CA . GLY A 1 263 ? 19.995 -16.714 -45.660 1.00 61.06 263 GLY A CA 1
ATOM 2033 C C . GLY A 1 263 ? 21.163 -16.140 -46.481 1.00 61.06 263 GLY A C 1
ATOM 2034 O O . GLY A 1 263 ? 21.579 -16.752 -47.468 1.00 61.06 263 GLY A O 1
ATOM 2035 N N . LYS A 1 264 ? 21.715 -14.974 -46.111 1.00 65.88 264 LYS A N 1
ATOM 2036 C CA . LYS A 1 264 ? 22.727 -14.280 -46.934 1.00 65.88 264 LYS A CA 1
ATOM 2037 C C . LYS A 1 264 ? 24.136 -14.862 -46.776 1.00 65.88 264 LYS A C 1
ATOM 2039 O O . LYS A 1 264 ? 24.889 -14.886 -47.746 1.00 65.88 264 LYS A O 1
ATOM 2044 N N . GLY A 1 265 ? 24.476 -15.393 -45.600 1.00 71.38 265 GLY A N 1
ATOM 2045 C CA . GLY A 1 265 ? 25.820 -15.912 -45.314 1.00 71.38 265 GLY A CA 1
ATOM 2046 C C . GLY A 1 265 ? 26.184 -17.182 -46.091 1.00 71.38 265 GLY A C 1
ATOM 2047 O O . GLY A 1 265 ? 27.335 -17.351 -46.485 1.00 71.38 265 GLY A O 1
ATOM 2048 N N . TRP A 1 266 ? 25.215 -18.064 -46.362 1.00 79.25 266 TRP A N 1
ATOM 2049 C CA . TRP A 1 266 ? 25.475 -19.285 -47.134 1.00 79.25 266 TRP A CA 1
ATOM 2050 C C . TRP A 1 266 ? 25.693 -18.995 -48.624 1.00 79.25 266 TRP A C 1
ATOM 2052 O O . TRP A 1 266 ? 26.644 -19.501 -49.219 1.00 79.25 266 TRP A O 1
ATOM 2062 N N . TRP A 1 267 ? 24.871 -18.119 -49.209 1.00 79.31 267 TRP A N 1
ATOM 2063 C CA . TRP A 1 267 ? 25.017 -17.698 -50.606 1.00 79.31 267 TRP A CA 1
ATOM 2064 C C . TRP A 1 267 ? 26.315 -16.932 -50.861 1.00 79.31 267 TRP A C 1
ATOM 2066 O O . TRP A 1 267 ? 26.939 -17.114 -51.906 1.00 79.31 267 TRP A O 1
ATOM 2076 N N . ASP A 1 268 ? 26.741 -16.104 -49.908 1.00 82.31 268 ASP A N 1
ATOM 2077 C CA . ASP A 1 268 ? 27.989 -15.351 -50.022 1.00 82.31 268 ASP A CA 1
ATOM 2078 C C . ASP A 1 268 ? 29.217 -16.276 -49.955 1.00 82.31 268 ASP A C 1
ATOM 2080 O O . ASP A 1 268 ? 30.123 -16.176 -50.783 1.00 82.31 268 ASP A O 1
ATOM 2084 N N . ARG A 1 269 ? 29.191 -17.282 -49.066 1.00 88.62 269 ARG A N 1
ATOM 2085 C CA . ARG A 1 269 ? 30.216 -18.340 -49.014 1.00 88.62 269 ARG A CA 1
ATOM 2086 C C . ARG A 1 269 ? 30.259 -19.167 -50.299 1.00 88.62 269 ARG A C 1
ATOM 2088 O O . ARG A 1 269 ? 31.342 -19.424 -50.814 1.00 88.62 269 ARG A O 1
ATOM 2095 N N . MET A 1 270 ? 29.105 -19.539 -50.855 1.00 88.75 270 MET A N 1
ATOM 2096 C CA . MET A 1 270 ? 29.052 -20.276 -52.124 1.00 88.75 270 MET A CA 1
ATOM 2097 C C . MET A 1 270 ? 29.603 -19.462 -53.301 1.00 88.75 270 MET A C 1
ATOM 2099 O O . MET A 1 270 ? 30.355 -19.997 -54.116 1.00 88.75 270 MET A O 1
ATOM 2103 N N . LYS A 1 271 ? 29.305 -18.159 -53.367 1.00 87.44 271 LYS A N 1
ATOM 2104 C CA . LYS A 1 271 ? 29.888 -17.255 -54.371 1.00 87.44 271 LYS A CA 1
ATOM 2105 C C . LYS A 1 271 ? 31.402 -17.124 -54.226 1.00 87.44 271 LYS A C 1
ATOM 2107 O O . LYS A 1 271 ? 32.107 -17.134 -55.235 1.00 87.44 271 LYS A O 1
ATOM 2112 N N . LEU A 1 272 ? 31.898 -17.045 -52.992 1.00 88.19 272 LEU A N 1
ATOM 2113 C CA . LEU A 1 272 ? 33.329 -17.009 -52.708 1.00 88.19 272 LEU A CA 1
ATOM 2114 C C . LEU A 1 272 ? 34.017 -18.287 -53.214 1.00 88.19 272 LEU A C 1
ATOM 2116 O O . LEU A 1 272 ? 34.983 -18.199 -53.969 1.00 88.19 272 LEU A O 1
ATOM 2120 N N . TYR A 1 273 ? 33.486 -19.471 -52.891 1.00 93.81 273 TYR A N 1
ATOM 2121 C CA . TYR A 1 273 ? 34.055 -20.734 -53.372 1.00 93.81 273 TYR A CA 1
ATOM 2122 C C . TYR A 1 273 ? 34.042 -20.851 -54.900 1.00 93.81 273 TYR A C 1
ATOM 2124 O O . TYR A 1 273 ? 35.033 -21.295 -55.476 1.00 93.81 273 TYR A O 1
ATOM 2132 N N . ALA A 1 274 ? 32.979 -20.394 -55.568 1.00 92.81 274 ALA A N 1
ATOM 2133 C CA . ALA A 1 274 ? 32.921 -20.370 -57.028 1.00 92.81 274 ALA A CA 1
ATOM 2134 C C . ALA A 1 274 ? 34.003 -19.460 -57.647 1.00 92.81 274 ALA A C 1
ATOM 2136 O O . ALA A 1 274 ? 34.627 -19.841 -58.638 1.00 92.81 274 ALA A O 1
ATOM 2137 N N . LEU A 1 275 ? 34.270 -18.290 -57.050 1.00 90.38 275 LEU A N 1
ATOM 2138 C CA . LEU A 1 275 ? 35.328 -17.377 -57.504 1.00 90.38 275 LEU A CA 1
ATOM 2139 C C . LEU A 1 275 ? 36.730 -17.961 -57.307 1.00 90.38 275 LEU A C 1
ATOM 2141 O O . LEU A 1 275 ? 37.533 -17.925 -58.239 1.00 90.38 275 LEU A O 1
ATOM 2145 N N . ILE A 1 276 ? 37.019 -18.531 -56.132 1.00 91.12 276 ILE A N 1
ATOM 2146 C CA . ILE A 1 276 ? 38.298 -19.214 -55.875 1.00 91.12 276 ILE A CA 1
ATOM 2147 C C . ILE A 1 276 ? 38.502 -20.373 -56.855 1.00 91.12 276 ILE A C 1
ATOM 2149 O O . ILE A 1 276 ? 39.582 -20.504 -57.428 1.00 91.12 276 ILE A O 1
ATOM 2153 N N . PHE A 1 277 ? 37.467 -21.178 -57.094 1.00 94.88 277 PHE A N 1
ATOM 2154 C CA . PHE A 1 277 ? 37.535 -22.297 -58.030 1.00 94.88 277 PHE A CA 1
ATOM 2155 C C . PHE A 1 277 ? 37.774 -21.836 -59.476 1.00 94.88 277 PHE A C 1
ATOM 2157 O O . PHE A 1 277 ? 38.606 -22.410 -60.177 1.00 94.88 277 PHE A O 1
ATOM 2164 N N . GLY A 1 278 ? 37.116 -20.760 -59.916 1.00 94.50 278 GLY A N 1
ATOM 2165 C CA . GLY A 1 278 ? 37.348 -20.174 -61.239 1.00 94.50 278 GLY A CA 1
ATOM 2166 C C . GLY A 1 278 ? 38.780 -19.660 -61.418 1.00 94.50 278 GLY A C 1
ATOM 2167 O O . GLY A 1 278 ? 39.418 -19.946 -62.431 1.00 94.50 278 GLY A O 1
ATOM 2168 N N . LEU A 1 279 ? 39.318 -18.956 -60.418 1.00 91.75 279 LEU A N 1
ATOM 2169 C CA . LEU A 1 279 ? 40.698 -18.456 -60.446 1.00 91.75 279 LEU A CA 1
ATOM 2170 C C . LEU A 1 279 ? 41.711 -19.612 -60.438 1.00 91.75 279 LEU A C 1
ATOM 2172 O O . LEU A 1 279 ? 42.712 -19.570 -61.151 1.00 91.75 279 LEU A O 1
ATOM 2176 N N . TRP A 1 280 ? 41.412 -20.680 -59.698 1.00 93.94 280 TRP A N 1
ATOM 2177 C CA . TRP A 1 280 ? 42.208 -21.903 -59.697 1.00 93.94 280 TRP A CA 1
ATOM 2178 C C . TRP A 1 280 ? 42.244 -22.576 -61.078 1.00 93.94 280 TRP A C 1
ATOM 2180 O O . TRP A 1 280 ? 43.326 -22.917 -61.556 1.00 93.94 280 TRP A O 1
ATOM 2190 N N . ILE A 1 281 ? 41.101 -22.686 -61.768 1.00 92.38 281 ILE A N 1
ATOM 2191 C CA . ILE A 1 281 ? 41.043 -23.205 -63.147 1.00 92.38 281 ILE A CA 1
ATOM 2192 C C . ILE A 1 281 ? 41.860 -22.329 -64.103 1.00 92.38 281 ILE A C 1
ATOM 2194 O O . ILE A 1 281 ? 42.605 -22.854 -64.928 1.00 92.38 281 ILE A O 1
ATOM 2198 N N . ILE A 1 282 ? 41.752 -21.002 -63.996 1.00 91.75 282 ILE A N 1
ATOM 2199 C CA . ILE A 1 282 ? 42.513 -20.067 -64.838 1.00 91.75 282 ILE A CA 1
ATOM 2200 C C . ILE A 1 282 ? 44.021 -20.236 -64.614 1.00 91.75 282 ILE A C 1
ATOM 2202 O O . ILE A 1 282 ? 44.780 -20.311 -65.580 1.00 91.75 282 ILE A O 1
ATOM 2206 N N . ALA A 1 283 ? 44.462 -20.346 -63.359 1.00 87.25 283 ALA A N 1
ATOM 2207 C CA . ALA A 1 283 ? 45.862 -20.597 -63.032 1.00 87.25 283 ALA A CA 1
ATOM 2208 C C . ALA A 1 283 ? 46.343 -21.947 -63.593 1.00 87.25 283 ALA A C 1
ATOM 2210 O O . ALA A 1 283 ? 47.426 -22.019 -64.176 1.00 87.25 283 ALA A O 1
ATOM 2211 N N . PHE A 1 284 ? 45.521 -22.996 -63.490 1.00 88.56 284 PHE A N 1
ATOM 2212 C CA . PHE A 1 284 ? 45.819 -24.307 -64.067 1.00 88.56 284 PHE A CA 1
ATOM 2213 C C . PHE A 1 284 ? 45.951 -24.239 -65.595 1.00 88.56 284 PHE A C 1
ATOM 2215 O O . PHE A 1 284 ? 46.893 -24.790 -66.164 1.00 88.56 284 PHE A O 1
ATOM 2222 N N . LEU A 1 285 ? 45.063 -23.496 -66.261 1.00 88.00 285 LEU A N 1
ATOM 2223 C CA . LEU A 1 285 ? 45.117 -23.267 -67.703 1.00 88.00 285 LEU A CA 1
ATOM 2224 C C . LEU A 1 285 ? 46.399 -22.521 -68.094 1.00 88.00 285 LEU A C 1
ATOM 2226 O O . LEU A 1 285 ? 47.073 -22.944 -69.027 1.00 88.00 285 LEU A O 1
ATOM 2230 N N . ILE A 1 286 ? 46.802 -21.478 -67.363 1.00 86.50 286 ILE A N 1
ATOM 2231 C CA . ILE A 1 286 ? 48.059 -20.753 -67.624 1.00 86.50 286 ILE A CA 1
ATOM 2232 C C . ILE A 1 286 ? 49.280 -21.668 -67.465 1.00 86.50 286 ILE A C 1
ATOM 2234 O O . ILE A 1 286 ? 50.175 -21.634 -68.307 1.00 86.50 286 ILE A O 1
ATOM 2238 N N . VAL A 1 287 ? 49.327 -22.504 -66.426 1.00 86.44 287 VAL A N 1
ATOM 2239 C CA . VAL A 1 287 ? 50.454 -23.424 -66.188 1.00 86.44 287 VAL A CA 1
ATOM 2240 C C . VAL A 1 287 ? 50.522 -24.530 -67.239 1.00 86.44 287 VAL A C 1
ATOM 2242 O O . VAL A 1 287 ? 51.617 -24.937 -67.612 1.00 86.44 287 VAL A O 1
ATOM 2245 N N . PHE A 1 288 ? 49.384 -25.012 -67.738 1.00 82.25 288 PHE A N 1
ATOM 2246 C CA . PHE A 1 288 ? 49.352 -26.115 -68.700 1.00 82.25 288 PHE A CA 1
ATOM 2247 C C . PHE A 1 288 ? 49.467 -25.646 -70.158 1.00 82.25 288 PHE A C 1
ATOM 2249 O O . PHE A 1 288 ? 50.084 -26.311 -70.990 1.00 82.25 288 PHE A O 1
ATOM 2256 N N . VAL A 1 289 ? 48.903 -24.478 -70.477 1.00 77.62 289 VAL A N 1
ATOM 2257 C CA . VAL A 1 289 ? 48.927 -23.890 -71.822 1.00 77.62 289 VAL A CA 1
ATOM 2258 C C . VAL A 1 289 ? 50.170 -23.021 -72.022 1.00 77.62 289 VAL A C 1
ATOM 2260 O O . VAL A 1 289 ? 50.749 -23.056 -73.100 1.00 77.62 289 VAL A O 1
ATOM 2263 N N . GLY A 1 290 ? 50.661 -22.317 -70.998 1.00 70.62 290 GLY A N 1
ATOM 2264 C CA . GLY A 1 290 ? 51.864 -21.473 -71.070 1.00 70.62 290 GLY A CA 1
ATOM 2265 C C . GLY A 1 290 ? 53.128 -22.166 -71.613 1.00 70.62 290 GLY A C 1
ATOM 2266 O O . GLY A 1 290 ? 53.834 -21.556 -72.416 1.00 70.62 290 GLY A O 1
ATOM 2267 N N . PRO A 1 291 ? 53.416 -23.435 -71.262 1.00 76.44 291 PRO A N 1
ATOM 2268 C CA . PRO A 1 291 ? 54.500 -24.214 -71.865 1.00 76.44 291 PRO A CA 1
ATOM 2269 C C . PRO A 1 291 ? 54.224 -24.614 -73.321 1.00 76.44 291 PRO A C 1
ATOM 2271 O O . PRO A 1 291 ? 55.155 -24.750 -74.106 1.00 76.44 291 PRO A O 1
ATOM 2274 N N . LYS A 1 292 ? 52.950 -24.783 -73.694 1.00 70.88 292 LYS A N 1
ATOM 2275 C CA . LYS A 1 292 ? 52.506 -25.190 -75.036 1.00 70.88 292 LYS A CA 1
ATOM 2276 C C . LYS A 1 292 ? 52.509 -24.058 -76.067 1.00 70.88 292 LYS A C 1
ATOM 2278 O O . LYS A 1 292 ? 52.550 -24.372 -77.246 1.00 70.88 292 LYS A O 1
ATOM 2283 N N . ILE A 1 293 ? 52.470 -22.787 -75.651 1.00 65.12 293 ILE A N 1
ATOM 2284 C CA . ILE A 1 293 ? 52.552 -21.617 -76.561 1.00 65.12 293 ILE A CA 1
ATOM 2285 C C . ILE A 1 293 ? 53.979 -21.059 -76.697 1.00 65.12 293 ILE A C 1
ATOM 2287 O O . ILE A 1 293 ? 54.192 -20.064 -77.383 1.00 65.12 293 ILE A O 1
ATOM 2291 N N . ARG A 1 294 ? 54.949 -21.641 -75.983 1.00 63.28 294 ARG A N 1
ATOM 2292 C CA . ARG A 1 294 ? 56.356 -21.204 -75.980 1.00 63.28 294 ARG A CA 1
ATOM 2293 C C . ARG A 1 294 ? 57.277 -22.068 -76.853 1.00 63.28 294 ARG A C 1
ATOM 2295 O O . ARG A 1 294 ? 58.490 -21.886 -76.794 1.00 63.28 294 ARG A O 1
ATOM 2302 N N . PHE A 1 295 ? 56.700 -22.943 -77.671 1.00 53.41 295 PHE A N 1
ATOM 2303 C CA . PHE A 1 295 ? 57.343 -23.675 -78.764 1.00 53.41 295 PHE A CA 1
ATOM 2304 C C . PHE A 1 295 ? 56.531 -23.469 -80.041 1.00 53.41 295 PHE A C 1
ATOM 2306 O O . PHE A 1 295 ? 57.141 -23.553 -81.127 1.00 53.41 295 PHE A O 1
#

Sequence (295 aa):
MQATSPSQYPDTTAINLDRILSRLEQVLLSPESSSTLRKSSFERNRVGANVEYARTLLLSLEHSAATSATSKSKKSSLQADLQQKRELIKQLNQRLYELNQLDDEVSEDSTDSENEDEDIYPSYAPHVKEEAGIEVKSGNQGNEAFATAAQNLASELRRRGPAQQEDVTATGTALFSSRTRASGDSGKSQEALLEHHRIEQESLSTSLLEMAKQLKQQSVHFQNTLEGDKSILERAVEGLDKSTLGMEAAGQRMGTLRRMTEGKGWWDRMKLYALIFGLWIIAFLIVFVGPKIRF

InterPro domains:
  IPR019150 Vesicle transport protein, Use1 [PTHR13050] (10-292)

Radius of gyration: 40.61 Å; chains: 1; bounding box: 94×66×136 Å

Organism: Westerdykella ornata (NCBI:txid318751)

pLDDT: mean 75.54, std 18.16, range [34.66, 96.75]

Secondary structure (DSSP, 8-state):
--------S--HHHHHHHHHHHHHHHHHTSHHHHHHHHH-HHHHHHHHHHHHHHHHHHHHHHHHHHHS---HHHHHHHHHHHHHHHHHHHHHHHHHHHHHHHHHHHHTT---------------S------S------SS-HHHHHHHHHHHHHHHHHTS-------------SSSS---S-TTTHHHHHHHHHHHHHHHHHHHHHHHHHHHHHHHHHHHHHHHHHHHHHHHHHHHHHHHHHHHHHHHHHHHHHHHHHHHHHSHHHHHHHHHHHHHHHHHHHHHHHHHHTTTT--

Foldseek 3Di:
DDDDDPPPDPDVLVVVLVVLLVVLCCQQVPPVNLVVLLVDVVVLVVSVVSLVVSVVSLVVVVVVLVPDPDDPVVSVVVVVVSVVSVVSSVVSVVSSVVSVVSNVVVVVVPDDDPDPDDDDDPPPDDDDPDPDPPDPDPDDPPVPVVVVVVVVVVVVVVVDDDDDDDDDDDDDPPDPPPDPDDPDPVVVVVVVVVVVVVVVVVVVVVVVVVVVVVVVVVVVVVVVVVVVVVVVVVVVVVVVVVVVVVVVVVVVVVVVVCVVVVPPVVVVVVVVVVVVVVVVVVVVCCVVCVVVVVD